Protein AF-A0A920VM73-F1 (afdb_monomer_lite)

Foldseek 3Di:
DDDPPDDPVNVVVCVVVVVVVVVVVVVVVVPPVVVLLVVLLVLQVVLVVLCVVVVVLQLVLCVVVVWGQAPPVASCVSSVHDHQCVSDDPFWRGWGFANHRQRKIKTATPDGPQHRWIKIWTWDDDDSDIDTQIEICDDPSRHDPRYHHDDDPDRFHQDDVPLDFWAFDPVVCVVPVNRGIGDADWFAPDVVLRVVRSVVSHVSDRPDPVCVVVVCPPRNVGGHHD

pLDDT: mean 77.08, std 17.17, range [29.25, 95.0]

Sequence (226 aa):
MEHKDFTLKELVIMVAIIPILAVIGLLAWNGISLYQNYLARLQAEEGLNLASGVKTSLADFHLINGQFPRDTNDAHAAIGIAAAENITGKYVTSVEVSDDGEGTITVKFGPGNHADKFLQLKPTAAGETISFACTSDLKEPFRPNGCEEGTLTAAKRPWAPGAGNACWDQAFAAENEGRGWVVGPIVANNELAVAVANRNAAEGHRPAVSLGELAWRIGLSRVRCQ

Radius of gyration: 27.46 Å; chains: 1; bounding box: 60×38×96 Å

Structure (mmCIF, N/CA/C/O backbone):
data_AF-A0A920VM73-F1
#
_entry.id   AF-A0A920VM73-F1
#
loop_
_atom_site.group_PDB
_atom_site.id
_atom_site.type_symbol
_atom_site.label_atom_id
_atom_site.label_alt_id
_atom_site.label_comp_id
_atom_site.label_asym_id
_atom_site.label_entity_id
_atom_site.label_seq_id
_atom_site.pdbx_PDB_ins_code
_atom_site.Cartn_x
_atom_site.Cartn_y
_atom_site.Cartn_z
_atom_site.occupancy
_atom_site.B_iso_or_equiv
_atom_site.auth_seq_id
_atom_site.auth_comp_id
_atom_site.auth_asym_id
_atom_site.auth_atom_id
_atom_site.pdbx_PDB_model_num
ATOM 1 N N . MET A 1 1 ? -40.182 -16.296 58.476 1.00 44.91 1 MET A N 1
ATOM 2 C CA . MET A 1 1 ? -39.563 -15.631 57.314 1.00 44.91 1 MET A CA 1
ATOM 3 C C . MET A 1 1 ? -39.683 -14.149 57.591 1.00 44.91 1 MET A C 1
ATOM 5 O O . MET A 1 1 ? -40.789 -13.631 57.588 1.00 44.91 1 MET A O 1
ATOM 9 N N . GLU A 1 2 ? -38.591 -13.534 58.027 1.00 50.59 2 GLU A N 1
ATOM 10 C CA . GLU A 1 2 ? -38.562 -12.124 58.413 1.00 50.59 2 GLU A CA 1
ATOM 11 C C . GLU A 1 2 ? -38.527 -11.294 57.127 1.00 50.59 2 GLU A C 1
ATOM 13 O O . GLU A 1 2 ? -37.528 -11.293 56.406 1.00 50.59 2 GLU A O 1
ATOM 18 N N . HIS A 1 3 ? -39.656 -10.681 56.770 1.00 56.88 3 HIS A N 1
ATOM 19 C CA . HIS A 1 3 ? -39.701 -9.737 55.663 1.00 56.88 3 HIS A CA 1
ATOM 20 C C . HIS A 1 3 ? -39.068 -8.434 56.142 1.00 56.88 3 HIS A C 1
ATOM 22 O O . HIS A 1 3 ? -39.560 -7.783 57.057 1.00 56.88 3 HIS A O 1
ATOM 28 N N . LYS A 1 4 ? -37.922 -8.093 55.551 1.00 62.75 4 LYS A N 1
ATOM 29 C CA . LYS A 1 4 ? -37.248 -6.817 55.770 1.00 62.75 4 LYS A CA 1
ATOM 30 C C . LYS A 1 4 ? -38.117 -5.732 55.131 1.00 62.75 4 LYS A C 1
ATOM 32 O O . LYS A 1 4 ? -38.091 -5.563 53.913 1.00 62.75 4 LYS A O 1
ATOM 37 N N . ASP A 1 5 ? -38.920 -5.052 55.940 1.00 61.19 5 ASP A N 1
ATOM 38 C CA . ASP A 1 5 ? -39.768 -3.959 55.476 1.00 61.19 5 ASP A CA 1
ATOM 39 C C . ASP A 1 5 ? -38.883 -2.782 55.049 1.00 61.19 5 ASP A C 1
ATOM 41 O O . ASP A 1 5 ? -38.266 -2.094 55.865 1.00 61.19 5 ASP A O 1
ATOM 45 N N . PHE A 1 6 ? -38.770 -2.593 53.734 1.00 70.00 6 PHE A N 1
ATOM 46 C CA . PHE A 1 6 ? -38.011 -1.504 53.129 1.00 70.00 6 PHE A CA 1
ATOM 47 C C . PHE A 1 6 ? -38.679 -0.179 53.505 1.00 70.00 6 PHE A C 1
ATOM 49 O O . PHE A 1 6 ? -39.859 0.038 53.216 1.00 70.00 6 PHE A O 1
ATOM 56 N N . THR A 1 7 ? -37.955 0.716 54.176 1.00 82.06 7 THR A N 1
ATOM 57 C CA . THR A 1 7 ? -38.561 1.970 54.631 1.00 82.06 7 THR A CA 1
ATOM 58 C C . THR A 1 7 ? -38.797 2.903 53.442 1.00 82.06 7 THR A C 1
ATOM 60 O O . THR A 1 7 ? -37.941 3.043 52.569 1.00 82.06 7 THR A O 1
ATOM 63 N N . LEU A 1 8 ? -39.949 3.588 53.401 1.00 81.81 8 LEU A N 1
ATOM 64 C CA . LEU A 1 8 ? -40.316 4.496 52.298 1.00 81.81 8 LEU A CA 1
ATOM 65 C C . LEU A 1 8 ? -39.214 5.535 52.005 1.00 81.81 8 LEU A C 1
ATOM 67 O O . LEU A 1 8 ? -38.983 5.897 50.854 1.00 81.81 8 LEU A O 1
ATOM 71 N N . LYS A 1 9 ? -38.482 5.965 53.041 1.00 84.00 9 LYS A N 1
ATOM 72 C CA . LYS A 1 9 ? -37.348 6.892 52.915 1.00 84.00 9 LYS A CA 1
ATOM 73 C C . LYS A 1 9 ? -36.162 6.305 52.138 1.00 84.00 9 LYS A C 1
ATOM 75 O O . LYS A 1 9 ? -35.530 7.035 51.383 1.00 84.00 9 LYS A O 1
ATOM 80 N N . GLU A 1 10 ? -35.869 5.012 52.283 1.00 83.81 10 GLU A N 1
ATOM 81 C CA . GLU A 1 10 ? -34.789 4.357 51.532 1.00 83.81 10 GLU A CA 1
ATOM 82 C C . GLU A 1 10 ? -35.157 4.230 50.054 1.00 83.81 10 GLU A C 1
ATOM 84 O O . GLU A 1 10 ? -34.320 4.465 49.185 1.00 83.81 10 GLU A O 1
ATOM 89 N N . LEU A 1 11 ? -36.430 3.958 49.757 1.00 82.69 11 LEU A N 1
ATOM 90 C CA . LEU A 1 11 ? -36.909 3.863 48.380 1.00 82.69 11 LEU A CA 1
ATOM 91 C C . LEU A 1 11 ? -36.864 5.217 47.651 1.00 82.69 11 LEU A C 1
ATOM 93 O O . LEU A 1 11 ? -36.434 5.273 46.500 1.00 82.69 11 LEU A O 1
ATOM 97 N N . VAL A 1 12 ? -37.249 6.314 48.314 1.00 89.56 12 VAL A N 1
ATOM 98 C CA . VAL A 1 12 ? -37.217 7.664 47.712 1.00 89.56 12 VAL A CA 1
ATOM 99 C C . VAL A 1 12 ? -35.787 8.089 47.369 1.00 89.56 12 VAL A C 1
ATOM 101 O O . VAL A 1 12 ? -35.555 8.662 46.305 1.00 89.56 12 VAL A O 1
ATOM 104 N N . ILE A 1 13 ? -34.816 7.763 48.226 1.00 88.19 13 ILE A N 1
ATOM 105 C CA . ILE A 1 13 ? -33.404 8.076 47.968 1.00 88.19 13 ILE A CA 1
ATOM 106 C C . ILE A 1 13 ? -32.871 7.240 46.798 1.00 88.19 13 ILE A C 1
ATOM 108 O O . ILE A 1 13 ? -32.209 7.786 45.914 1.00 88.19 13 ILE A O 1
ATOM 112 N N . MET A 1 14 ? -33.202 5.946 46.736 1.00 89.06 14 MET A N 1
ATOM 113 C CA . MET A 1 14 ? -32.820 5.096 45.602 1.00 89.06 14 MET A CA 1
ATOM 114 C C . MET A 1 14 ? -33.357 5.652 44.279 1.00 89.06 14 MET A C 1
ATOM 116 O O . MET A 1 14 ? -32.601 5.805 43.320 1.00 89.06 14 MET A O 1
ATOM 120 N N . VAL A 1 15 ? -34.645 6.002 44.237 1.00 88.50 15 VAL A N 1
ATOM 121 C CA . VAL A 1 15 ? -35.296 6.542 43.032 1.00 88.50 15 VAL A CA 1
ATOM 122 C C . VAL A 1 15 ? -34.699 7.890 42.615 1.00 88.50 15 VAL A C 1
ATOM 124 O O . VAL A 1 15 ? -34.664 8.185 41.425 1.00 88.50 15 VAL A O 1
ATOM 127 N N . ALA A 1 16 ? -34.179 8.683 43.555 1.00 89.38 16 ALA A N 1
ATOM 128 C CA . ALA A 1 16 ? -33.504 9.942 43.245 1.00 89.38 16 ALA A CA 1
ATOM 129 C C . ALA A 1 16 ? -32.082 9.746 42.682 1.00 89.38 16 ALA A C 1
ATOM 131 O O . ALA A 1 16 ? -31.667 10.479 41.786 1.00 89.38 16 ALA A O 1
ATOM 132 N N . ILE A 1 17 ? -31.330 8.759 43.180 1.00 92.31 17 ILE A N 1
ATOM 133 C CA . ILE A 1 17 ? -29.917 8.561 42.811 1.00 92.31 17 ILE A CA 1
ATOM 134 C C . ILE A 1 17 ? -29.763 7.720 41.535 1.00 92.31 17 ILE A C 1
ATOM 136 O O . ILE A 1 17 ? -28.905 8.024 40.704 1.00 92.31 17 ILE A O 1
ATOM 140 N N . ILE A 1 18 ? -30.592 6.687 41.342 1.00 91.31 18 ILE A N 1
ATOM 141 C CA . ILE A 1 18 ? -30.519 5.777 40.184 1.00 91.31 18 ILE A CA 1
ATOM 142 C C . ILE A 1 18 ? -30.523 6.509 38.828 1.00 91.31 18 ILE A C 1
ATOM 144 O O . ILE A 1 18 ? -29.650 6.203 38.018 1.00 91.31 18 ILE A O 1
ATOM 148 N N . PRO A 1 19 ? -31.418 7.476 38.541 1.00 91.06 19 PRO A N 1
ATOM 149 C CA . PRO A 1 19 ? -31.410 8.160 37.249 1.00 91.06 19 PRO A CA 1
ATOM 150 C C . PRO A 1 19 ? -30.153 9.016 37.050 1.00 91.06 19 PRO A C 1
ATOM 152 O O . PRO A 1 19 ? -29.630 9.070 35.941 1.00 91.06 19 PRO A O 1
ATOM 155 N N . ILE A 1 20 ? -29.610 9.619 38.112 1.00 89.81 20 ILE A N 1
ATOM 156 C CA . ILE A 1 20 ? -28.358 10.390 38.046 1.00 89.81 20 ILE A CA 1
ATOM 157 C C . ILE A 1 20 ? -27.184 9.460 37.714 1.00 89.81 20 ILE A C 1
ATOM 159 O O . ILE A 1 20 ? -26.407 9.743 36.801 1.00 89.81 20 ILE A O 1
ATOM 163 N N . LEU A 1 21 ? -27.079 8.319 38.403 1.00 87.56 21 LEU A N 1
ATOM 164 C CA . LEU A 1 21 ? -26.046 7.317 38.125 1.00 87.56 21 LEU A CA 1
ATOM 165 C C . LEU A 1 21 ? -26.202 6.696 36.733 1.00 87.56 21 LEU A C 1
ATOM 167 O O . LEU A 1 21 ? -25.200 6.465 36.061 1.00 87.56 21 LEU A O 1
ATOM 171 N N . ALA A 1 22 ? -27.434 6.469 36.275 1.00 87.31 22 ALA A N 1
ATOM 172 C CA . ALA A 1 22 ? -27.709 5.951 34.940 1.00 87.31 22 ALA A CA 1
ATOM 173 C C . ALA A 1 22 ? -27.268 6.936 33.850 1.00 87.31 22 ALA A C 1
ATOM 175 O O . ALA A 1 22 ? -26.638 6.520 32.881 1.00 87.31 22 ALA A O 1
ATOM 176 N N . VAL A 1 23 ? -27.534 8.235 34.023 1.00 86.50 23 VAL A N 1
ATOM 177 C CA . VAL A 1 23 ? -27.081 9.279 33.091 1.00 86.50 23 VAL A CA 1
ATOM 178 C C . VAL A 1 23 ? -25.555 9.368 33.076 1.00 86.50 23 VAL A C 1
ATOM 180 O O . VAL A 1 23 ? -24.967 9.366 32.000 1.00 86.50 23 VAL A O 1
ATOM 183 N N . ILE A 1 24 ? -24.892 9.373 34.237 1.00 84.38 24 ILE A N 1
ATOM 184 C CA . ILE A 1 24 ? -23.420 9.389 34.305 1.00 84.38 24 ILE A CA 1
ATOM 185 C C . ILE A 1 24 ? -22.826 8.123 33.666 1.00 84.38 24 ILE A C 1
ATOM 187 O O . ILE A 1 24 ? -21.862 8.220 32.911 1.00 84.38 24 ILE A O 1
ATOM 191 N N . GLY A 1 25 ? -23.419 6.950 33.905 1.00 80.00 25 GLY A N 1
ATOM 192 C CA . GLY A 1 25 ? -23.006 5.690 33.284 1.00 80.00 25 GLY A CA 1
ATOM 193 C C . GLY A 1 25 ? -23.176 5.691 31.762 1.00 80.00 25 GLY A C 1
ATOM 194 O O . GLY A 1 25 ? -22.265 5.283 31.043 1.00 80.00 25 GLY A O 1
ATOM 195 N N . LEU A 1 26 ? -24.295 6.223 31.260 1.00 76.69 26 LEU A N 1
ATOM 196 C CA . LEU A 1 26 ? -24.542 6.418 29.827 1.00 76.69 26 LEU A CA 1
ATOM 197 C C . LEU A 1 26 ? -23.549 7.404 29.202 1.00 76.69 26 LEU A C 1
ATOM 199 O O . LEU A 1 26 ? -23.037 7.155 28.112 1.00 76.69 26 LEU A O 1
ATOM 203 N N . LEU A 1 27 ? -23.242 8.511 29.878 1.00 70.12 27 LEU A N 1
ATOM 204 C CA . LEU A 1 27 ? -22.272 9.497 29.396 1.00 70.12 27 LEU A CA 1
ATOM 205 C C . LEU A 1 27 ? -20.844 8.928 29.380 1.00 70.12 27 LEU A C 1
ATOM 207 O O . LEU A 1 27 ? -20.131 9.112 28.395 1.00 70.12 27 LEU A O 1
ATOM 211 N N . ALA A 1 28 ? -20.445 8.183 30.415 1.00 69.69 28 ALA A N 1
ATOM 212 C CA . ALA A 1 28 ? -19.134 7.538 30.489 1.00 69.69 28 ALA A CA 1
ATOM 213 C C . ALA A 1 28 ? -18.962 6.420 29.442 1.00 69.69 28 ALA A C 1
ATOM 215 O O . ALA A 1 28 ? -17.881 6.277 28.872 1.00 69.69 28 ALA A O 1
ATOM 216 N N . TRP A 1 29 ? -20.026 5.673 29.128 1.00 62.44 29 TRP A N 1
ATOM 217 C CA . TRP A 1 29 ? -20.007 4.627 28.098 1.00 62.44 29 TRP A CA 1
ATOM 218 C C . TRP A 1 29 ? -19.694 5.174 26.693 1.00 62.44 29 TRP A C 1
ATOM 220 O O . TRP A 1 29 ? -18.935 4.567 25.939 1.00 62.44 29 TRP A O 1
ATOM 230 N N . ASN A 1 30 ? -20.197 6.365 26.353 1.00 61.06 30 ASN A N 1
ATOM 231 C CA . ASN A 1 30 ? -19.958 6.992 25.045 1.00 61.06 30 ASN A CA 1
ATOM 232 C C . ASN A 1 30 ? -18.526 7.560 24.873 1.00 61.06 30 ASN A C 1
ATOM 234 O O . ASN A 1 30 ? -18.107 7.870 23.753 1.00 61.06 30 ASN A O 1
ATOM 238 N N . GLY A 1 31 ? -17.753 7.673 25.961 1.00 54.06 31 GLY A N 1
ATOM 239 C CA . GLY A 1 31 ? -16.423 8.298 25.983 1.00 54.06 31 GLY A CA 1
ATOM 240 C C . GLY A 1 31 ? -15.268 7.440 25.449 1.00 54.06 31 GLY A C 1
ATOM 241 O O . GLY A 1 31 ? -14.191 7.968 25.182 1.00 54.06 31 GLY A O 1
ATOM 242 N N . ILE A 1 32 ? -15.471 6.135 25.237 1.00 60.44 32 ILE A N 1
ATOM 243 C CA . ILE A 1 32 ? -14.418 5.209 24.764 1.00 60.44 32 ILE A CA 1
ATOM 244 C C . ILE A 1 32 ? -13.983 5.519 23.321 1.00 60.44 32 ILE A C 1
ATOM 246 O O . ILE A 1 32 ? -12.862 5.208 22.911 1.00 60.44 32 ILE A O 1
ATOM 250 N N . SER A 1 33 ? -14.852 6.171 22.548 1.00 67.06 33 SER A N 1
ATOM 251 C CA . SER A 1 33 ? -14.651 6.369 21.112 1.00 67.06 33 SER A CA 1
ATOM 252 C C . SER A 1 33 ? -13.437 7.244 20.768 1.00 67.06 33 SER A C 1
ATOM 254 O O . SER A 1 33 ? -12.806 7.019 19.737 1.00 67.06 33 SER A O 1
ATOM 256 N N . LEU A 1 34 ? -13.024 8.181 21.632 1.00 74.00 34 LEU A N 1
ATOM 257 C CA . LEU A 1 34 ? -11.913 9.090 21.318 1.00 74.00 34 LEU A CA 1
ATOM 258 C C . LEU A 1 34 ? -10.550 8.379 21.265 1.00 74.00 34 LEU A C 1
ATOM 260 O O . LEU A 1 34 ? -9.755 8.631 20.361 1.00 74.00 34 LEU A O 1
ATOM 264 N N . TYR A 1 35 ? -10.283 7.476 22.210 1.00 81.88 35 TYR A N 1
ATOM 265 C CA . TYR A 1 35 ? -9.003 6.765 22.261 1.00 81.88 35 TYR A CA 1
ATOM 266 C C . TYR A 1 35 ? -8.858 5.777 21.098 1.00 81.88 35 TYR A C 1
ATOM 268 O O . TYR A 1 35 ? -7.800 5.698 20.477 1.00 81.88 35 TYR A O 1
ATOM 276 N N . GLN A 1 36 ? -9.942 5.084 20.739 1.00 83.75 36 GLN A N 1
ATOM 277 C CA . GLN A 1 36 ? -9.952 4.178 19.586 1.00 83.75 36 GLN A CA 1
ATOM 278 C C . GLN A 1 36 ? -9.713 4.928 18.269 1.00 83.75 36 GLN A C 1
ATOM 280 O O . GLN A 1 36 ? -8.956 4.456 17.426 1.00 83.75 36 GLN A O 1
ATOM 285 N N . ASN A 1 37 ? -10.257 6.142 18.128 1.00 86.06 37 ASN A N 1
ATOM 286 C CA . ASN A 1 37 ? -10.003 6.996 16.965 1.00 86.06 37 ASN A CA 1
ATOM 287 C C . ASN A 1 37 ? -8.526 7.412 16.849 1.00 86.06 37 ASN A C 1
ATOM 289 O O . ASN A 1 37 ? -7.986 7.474 15.744 1.00 86.06 37 ASN A O 1
ATOM 293 N N . TYR A 1 38 ? -7.862 7.682 17.977 1.00 87.62 38 TYR A N 1
ATOM 294 C CA . TYR A 1 38 ? -6.426 7.967 17.998 1.00 87.62 38 TYR A CA 1
ATOM 295 C C . TYR A 1 38 ? -5.602 6.733 17.611 1.00 87.62 38 TYR A C 1
ATOM 297 O O . TYR A 1 38 ? -4.731 6.825 16.747 1.00 87.62 38 TYR A O 1
ATOM 305 N N . LEU A 1 39 ? -5.929 5.564 18.174 1.00 90.56 39 LEU A N 1
ATOM 306 C CA . LEU A 1 39 ? -5.274 4.309 17.804 1.00 90.56 39 LEU A CA 1
ATOM 307 C C . LEU A 1 39 ? -5.458 3.971 16.323 1.00 90.56 39 LEU A C 1
ATOM 309 O O . LEU A 1 39 ? -4.505 3.534 15.690 1.00 90.56 39 LEU A O 1
ATOM 313 N N . ALA A 1 40 ? -6.640 4.204 15.753 1.00 91.62 40 ALA A N 1
ATOM 314 C CA . ALA A 1 40 ? -6.886 3.996 14.329 1.00 91.62 40 ALA A CA 1
ATOM 315 C C . ALA A 1 40 ? -5.988 4.890 13.451 1.00 91.62 40 ALA A C 1
ATOM 317 O O . ALA A 1 40 ? -5.448 4.429 12.450 1.00 91.62 40 ALA A O 1
ATOM 318 N N . ARG A 1 41 ? -5.756 6.155 13.822 1.00 91.56 41 ARG A N 1
ATOM 319 C CA . ARG A 1 41 ? -4.824 7.027 13.079 1.00 91.56 41 ARG A CA 1
ATOM 320 C C . ARG A 1 41 ? -3.380 6.549 13.188 1.00 91.56 41 ARG A C 1
ATOM 322 O O . ARG A 1 41 ? -2.701 6.448 12.173 1.00 91.56 41 ARG A O 1
ATOM 329 N N . LEU A 1 42 ? -2.949 6.173 14.392 1.00 92.56 42 LEU A N 1
ATOM 330 C CA . LEU A 1 42 ? -1.612 5.616 14.607 1.00 92.56 42 LEU A CA 1
ATOM 331 C C . LEU A 1 42 ? -1.383 4.325 13.813 1.00 92.56 42 LEU A C 1
ATOM 333 O O . LEU A 1 42 ? -0.307 4.125 13.260 1.00 92.56 42 LEU A O 1
ATOM 337 N N . GLN A 1 43 ? -2.400 3.463 13.732 1.00 93.50 43 GLN A N 1
ATOM 338 C CA . GLN A 1 43 ? -2.360 2.245 12.921 1.00 93.50 43 GLN A CA 1
ATOM 339 C C . GLN A 1 43 ? -2.106 2.567 11.446 1.00 93.50 43 GLN A C 1
ATOM 341 O O . GLN A 1 43 ? -1.267 1.927 10.820 1.00 93.50 43 GLN A O 1
ATOM 346 N N . ALA A 1 44 ? -2.784 3.582 10.905 1.00 93.88 44 ALA A N 1
ATOM 347 C CA . ALA A 1 44 ? -2.586 4.012 9.524 1.00 93.88 44 ALA A CA 1
ATOM 348 C C . ALA A 1 44 ? -1.184 4.612 9.287 1.00 93.88 44 ALA A C 1
ATOM 350 O O . ALA A 1 44 ? -0.556 4.332 8.263 1.00 93.88 44 ALA A O 1
ATOM 351 N N . GLU A 1 45 ? -0.668 5.393 10.241 1.00 93.19 45 GLU A N 1
ATOM 352 C CA . GLU A 1 45 ? 0.685 5.968 10.185 1.00 93.19 45 GLU A CA 1
ATOM 353 C C . GLU A 1 45 ? 1.787 4.901 10.251 1.00 93.19 45 GLU A C 1
ATOM 355 O O . GLU A 1 45 ? 2.802 5.027 9.568 1.00 93.19 45 GLU A O 1
ATOM 360 N N . GLU A 1 46 ? 1.588 3.819 11.010 1.00 93.94 46 GLU A N 1
ATOM 361 C CA . GLU A 1 46 ? 2.522 2.687 11.042 1.00 93.94 46 GLU A CA 1
ATOM 362 C C . GLU A 1 46 ? 2.689 2.053 9.655 1.00 93.94 46 GLU A C 1
ATOM 364 O O . GLU A 1 46 ? 3.817 1.830 9.208 1.00 93.94 46 GLU A O 1
ATOM 369 N N . GLY A 1 47 ? 1.580 1.835 8.941 1.00 93.06 47 GLY A N 1
ATOM 370 C CA . GLY A 1 47 ? 1.607 1.336 7.564 1.00 93.06 47 GLY A CA 1
ATOM 371 C C . GLY A 1 47 ? 2.379 2.246 6.617 1.00 93.06 47 GLY A C 1
ATOM 372 O O . GLY A 1 47 ? 3.206 1.776 5.834 1.00 93.06 47 GLY A O 1
ATOM 373 N N . LEU A 1 48 ? 2.170 3.558 6.730 1.00 93.25 48 LEU A N 1
ATOM 374 C CA . LEU A 1 48 ? 2.872 4.536 5.902 1.00 93.25 48 LEU A CA 1
ATOM 375 C C . LEU A 1 48 ? 4.377 4.591 6.217 1.00 93.25 48 LEU A C 1
ATOM 377 O O . LEU A 1 48 ? 5.191 4.711 5.299 1.00 93.25 48 LEU A O 1
ATOM 381 N N . ASN A 1 49 ? 4.749 4.452 7.492 1.00 93.75 49 ASN A N 1
ATOM 382 C CA . ASN A 1 49 ? 6.145 4.416 7.929 1.00 93.75 49 ASN A CA 1
ATOM 383 C C . ASN A 1 49 ? 6.877 3.173 7.411 1.00 93.75 49 ASN A C 1
ATOM 385 O O . ASN A 1 49 ? 7.989 3.300 6.897 1.00 93.75 49 ASN A O 1
ATOM 389 N N . LEU A 1 50 ? 6.252 1.992 7.475 1.00 93.38 50 LEU A N 1
ATOM 390 C CA . LEU A 1 50 ? 6.828 0.771 6.897 1.00 93.38 50 LEU A CA 1
ATOM 391 C C . LEU A 1 50 ? 7.001 0.896 5.379 1.00 93.38 50 LEU A C 1
ATOM 393 O O . LEU A 1 50 ? 8.054 0.552 4.841 1.00 93.38 50 LEU A O 1
ATOM 397 N N . ALA A 1 51 ? 6.009 1.462 4.690 1.00 94.12 51 ALA A N 1
ATOM 398 C CA . ALA A 1 51 ? 6.102 1.694 3.254 1.00 94.12 51 ALA A CA 1
ATOM 399 C C . ALA A 1 51 ? 7.172 2.731 2.877 1.00 94.12 51 ALA A C 1
ATOM 401 O O . ALA A 1 51 ? 7.694 2.686 1.765 1.00 94.12 51 ALA A O 1
ATOM 402 N N . SER A 1 52 ? 7.536 3.654 3.773 1.00 92.50 52 SER A N 1
ATOM 403 C CA . SER A 1 52 ? 8.551 4.674 3.486 1.00 92.50 52 SER A CA 1
ATOM 404 C C . SER A 1 52 ? 9.927 4.078 3.189 1.00 92.50 52 SER A C 1
ATOM 406 O O . SER A 1 52 ? 10.628 4.615 2.337 1.00 92.50 52 SER A O 1
ATOM 408 N N . GLY A 1 53 ? 10.313 2.979 3.848 1.00 90.56 53 GLY A N 1
ATOM 409 C CA . GLY A 1 53 ? 11.566 2.285 3.529 1.00 90.56 53 GLY A CA 1
ATOM 410 C C . GLY A 1 53 ? 11.543 1.697 2.116 1.00 90.56 53 GLY A C 1
ATOM 411 O O . GLY A 1 53 ? 12.497 1.843 1.358 1.00 90.56 53 GLY A O 1
ATOM 412 N N . VAL A 1 54 ? 10.402 1.118 1.736 1.00 94.69 54 VAL A N 1
ATOM 413 C CA . VAL A 1 54 ? 10.176 0.528 0.410 1.00 94.69 54 VAL A CA 1
ATOM 414 C C . VAL A 1 54 ? 10.171 1.590 -0.695 1.00 94.69 54 VAL A C 1
ATOM 416 O O . VAL A 1 54 ? 10.737 1.354 -1.760 1.00 94.69 54 VAL A O 1
ATOM 419 N N . LYS A 1 55 ? 9.597 2.778 -0.446 1.00 94.06 55 LYS A N 1
ATOM 420 C CA . LYS A 1 55 ? 9.611 3.907 -1.399 1.00 94.06 55 LYS A CA 1
ATOM 421 C C . LYS A 1 55 ? 11.026 4.274 -1.833 1.00 94.06 55 LYS A C 1
ATOM 423 O O . LYS A 1 55 ? 11.247 4.497 -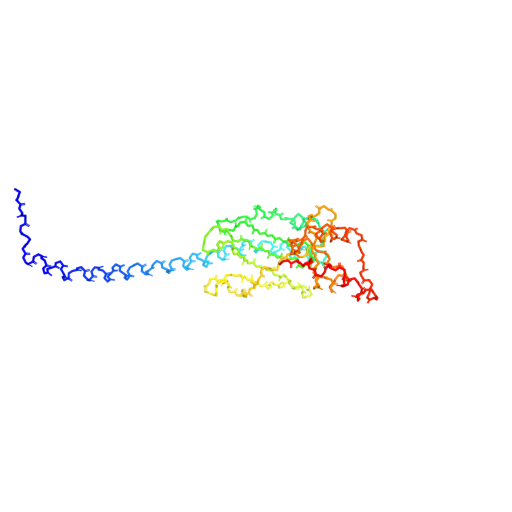3.019 1.00 94.06 55 LYS A O 1
ATOM 428 N N . THR A 1 56 ? 11.960 4.336 -0.885 1.00 93.62 56 THR A N 1
ATOM 429 C CA . THR A 1 56 ? 13.357 4.682 -1.169 1.00 93.62 56 THR A CA 1
ATOM 430 C C . THR A 1 56 ? 14.012 3.622 -2.047 1.00 93.62 56 THR A C 1
ATOM 432 O O . THR A 1 56 ? 14.520 3.956 -3.110 1.00 93.62 56 THR A O 1
ATOM 435 N N . SER A 1 57 ? 13.914 2.340 -1.678 1.00 94.12 57 SER A N 1
ATOM 436 C CA . SER A 1 57 ? 14.486 1.246 -2.478 1.00 94.12 57 SER A CA 1
ATOM 437 C C . SER A 1 57 ? 13.891 1.168 -3.886 1.00 94.12 57 SER A C 1
ATOM 439 O O . SER A 1 57 ? 14.607 0.931 -4.858 1.00 94.12 57 SER A O 1
ATOM 441 N N . LEU A 1 58 ? 12.584 1.406 -4.019 1.00 94.50 58 LEU A N 1
ATOM 442 C CA . LEU A 1 58 ? 11.916 1.443 -5.316 1.00 94.50 58 LEU A CA 1
ATOM 443 C C . LEU A 1 58 ? 12.376 2.637 -6.168 1.00 94.50 58 LEU A C 1
ATOM 445 O O . LEU A 1 58 ? 12.567 2.496 -7.377 1.00 94.50 58 LEU A O 1
ATOM 449 N N . ALA A 1 59 ? 12.564 3.803 -5.546 1.00 93.31 59 ALA A N 1
ATOM 450 C CA . ALA A 1 59 ? 13.079 4.992 -6.214 1.00 93.31 59 ALA A CA 1
ATOM 451 C C . ALA A 1 59 ? 14.516 4.784 -6.712 1.00 93.31 59 ALA A C 1
ATOM 453 O O . ALA A 1 59 ? 14.804 5.088 -7.870 1.00 93.31 59 ALA A O 1
ATOM 454 N N . ASP A 1 60 ? 15.385 4.198 -5.886 1.00 92.50 60 ASP A N 1
ATOM 455 C CA . ASP A 1 60 ? 16.763 3.861 -6.257 1.00 92.50 60 ASP A CA 1
ATOM 456 C C . ASP A 1 60 ? 16.800 2.872 -7.429 1.00 92.50 60 ASP A C 1
ATOM 458 O O . ASP A 1 60 ? 17.551 3.060 -8.390 1.00 92.50 60 ASP A O 1
ATOM 462 N N . PHE A 1 61 ? 15.937 1.851 -7.405 1.00 92.94 61 PHE A N 1
ATOM 463 C CA . PHE A 1 61 ? 15.818 0.907 -8.514 1.00 92.94 61 PHE A CA 1
ATOM 464 C C . PHE A 1 61 ? 15.422 1.607 -9.819 1.00 92.94 61 PHE A C 1
ATOM 466 O O . PHE A 1 61 ? 16.029 1.343 -10.860 1.00 92.94 61 PHE A O 1
ATOM 473 N N . HIS A 1 62 ? 14.446 2.517 -9.773 1.00 92.75 62 HIS A N 1
ATOM 474 C CA . HIS A 1 62 ? 14.032 3.286 -10.946 1.00 92.75 62 HIS A CA 1
ATOM 475 C C . HIS A 1 62 ? 15.143 4.224 -11.441 1.00 92.75 62 HIS A C 1
ATOM 477 O O . HIS A 1 62 ? 15.339 4.354 -12.646 1.00 92.75 62 HIS A O 1
ATOM 483 N N . LEU A 1 63 ? 15.902 4.854 -10.540 1.00 91.06 63 LEU A N 1
ATOM 484 C CA . LEU A 1 63 ? 17.029 5.724 -10.899 1.00 91.06 63 LEU A CA 1
ATOM 485 C C . LEU A 1 63 ? 18.142 4.965 -11.637 1.00 91.06 63 LEU A C 1
ATOM 487 O O . LEU A 1 63 ? 18.747 5.511 -12.556 1.00 91.06 63 LEU A O 1
ATOM 491 N N . ILE A 1 64 ? 18.397 3.709 -11.261 1.00 91.00 64 ILE A N 1
ATOM 492 C CA . ILE A 1 64 ? 19.444 2.879 -11.875 1.00 91.00 64 ILE A CA 1
ATOM 493 C C . ILE A 1 64 ? 18.964 2.245 -13.187 1.00 91.00 64 ILE A C 1
ATOM 495 O O . ILE A 1 64 ? 19.706 2.223 -14.168 1.00 91.00 64 ILE A O 1
ATOM 499 N N . ASN A 1 65 ? 17.739 1.713 -13.211 1.00 90.19 65 ASN A N 1
ATOM 500 C CA . ASN A 1 65 ? 17.236 0.913 -14.333 1.00 90.19 65 ASN A CA 1
ATOM 501 C C . ASN A 1 65 ? 16.391 1.716 -15.332 1.00 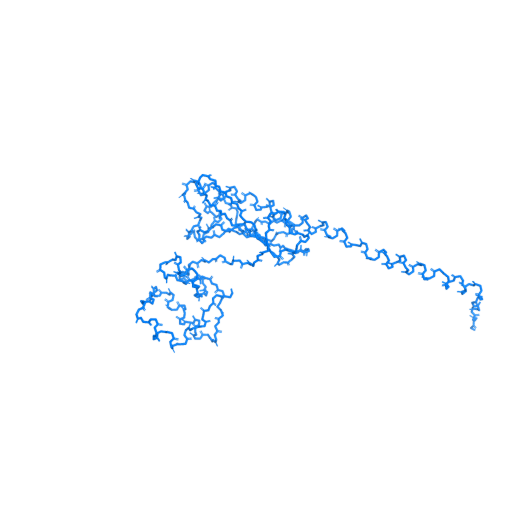90.19 65 ASN A C 1
ATOM 503 O O . ASN A 1 65 ? 16.113 1.227 -16.425 1.00 90.19 65 ASN A O 1
ATOM 507 N N . GLY A 1 66 ? 15.948 2.921 -14.966 1.00 88.62 66 GLY A N 1
ATOM 508 C CA . GLY A 1 66 ? 15.053 3.755 -15.773 1.00 88.62 66 GLY A CA 1
ATOM 509 C C . GLY A 1 66 ? 13.609 3.246 -15.862 1.00 88.62 66 GLY A C 1
ATOM 510 O O . GLY A 1 66 ? 12.829 3.779 -16.645 1.00 88.62 66 GLY A O 1
ATOM 511 N N . GLN A 1 67 ? 13.257 2.210 -15.097 1.00 88.94 67 GLN A N 1
ATOM 512 C CA . GLN A 1 67 ? 11.928 1.599 -15.067 1.00 88.94 67 GLN A CA 1
ATOM 513 C C . GLN A 1 67 ? 11.638 1.001 -13.686 1.00 88.94 67 GLN A C 1
ATOM 515 O O . GLN A 1 67 ? 12.561 0.647 -12.949 1.00 88.94 67 GLN A O 1
ATOM 520 N N . PHE A 1 68 ? 10.357 0.863 -13.338 1.00 90.69 68 PHE A N 1
ATOM 521 C CA . PHE A 1 68 ? 9.944 0.099 -12.158 1.00 90.69 68 PHE A CA 1
ATOM 522 C C . PHE A 1 68 ? 10.074 -1.414 -12.406 1.00 90.69 68 PHE A C 1
ATOM 524 O O . PHE A 1 68 ? 10.178 -1.832 -13.565 1.00 90.69 68 PHE A O 1
ATOM 531 N N . PRO A 1 69 ? 10.093 -2.247 -11.344 1.00 87.81 69 PRO A N 1
ATOM 532 C CA . PRO A 1 69 ? 10.155 -3.697 -11.485 1.00 87.81 69 PRO A CA 1
ATOM 533 C C . PRO A 1 69 ? 9.047 -4.200 -12.409 1.00 87.81 69 PRO A C 1
ATOM 535 O O . PRO A 1 69 ? 7.865 -3.968 -12.161 1.00 87.81 69 PRO A O 1
ATOM 538 N N . ARG A 1 70 ? 9.450 -4.870 -13.486 1.00 85.69 70 ARG A N 1
ATOM 539 C CA . ARG A 1 70 ? 8.561 -5.465 -14.476 1.00 85.69 70 ARG A CA 1
ATOM 540 C C . ARG A 1 70 ? 9.045 -6.868 -14.794 1.00 85.69 70 ARG A C 1
ATOM 542 O O . ARG A 1 70 ? 10.219 -7.035 -15.121 1.00 85.69 70 ARG A O 1
ATOM 549 N N . ASP A 1 71 ? 8.151 -7.850 -14.708 1.00 74.94 71 ASP A N 1
ATOM 550 C CA . ASP A 1 71 ? 8.428 -9.240 -15.095 1.00 74.94 71 ASP A CA 1
ATOM 551 C C . ASP A 1 71 ? 9.657 -9.846 -14.370 1.00 74.94 71 ASP A C 1
ATOM 553 O O . ASP A 1 71 ? 10.367 -10.696 -14.909 1.00 74.94 71 ASP A O 1
ATOM 557 N N . THR A 1 72 ? 9.936 -9.415 -13.130 1.00 74.50 72 THR A N 1
ATOM 558 C CA . THR A 1 72 ? 11.136 -9.832 -12.374 1.00 74.50 72 THR A CA 1
ATOM 559 C C . THR A 1 72 ? 10.957 -11.150 -11.614 1.00 74.50 72 THR A C 1
ATOM 561 O O . THR A 1 72 ? 11.892 -11.597 -10.950 1.00 74.50 72 THR A O 1
ATOM 564 N N . ASN A 1 73 ? 9.778 -11.781 -11.699 1.00 74.44 73 ASN A N 1
ATOM 565 C CA . ASN A 1 73 ? 9.282 -12.895 -10.868 1.00 74.44 73 ASN A CA 1
ATOM 566 C C . ASN A 1 73 ? 9.131 -12.560 -9.372 1.00 74.44 73 ASN A C 1
ATOM 568 O O . ASN A 1 73 ? 8.163 -13.001 -8.753 1.00 74.44 73 ASN A O 1
ATOM 572 N N . ASP A 1 74 ? 10.061 -11.778 -8.821 1.00 81.12 74 ASP A N 1
ATOM 573 C CA . ASP A 1 74 ? 10.071 -11.247 -7.462 1.00 81.12 74 ASP A CA 1
ATOM 574 C C . ASP A 1 74 ? 10.550 -9.780 -7.489 1.00 81.12 74 ASP A C 1
ATOM 576 O O . ASP A 1 74 ? 11.732 -9.490 -7.709 1.00 81.12 74 ASP A O 1
ATOM 580 N N . ALA A 1 75 ? 9.628 -8.830 -7.310 1.00 87.31 75 ALA A N 1
ATOM 581 C CA . ALA A 1 75 ? 9.964 -7.405 -7.239 1.00 87.31 75 ALA A CA 1
ATOM 582 C C . ALA A 1 75 ? 10.764 -7.056 -5.977 1.00 87.31 75 ALA A C 1
ATOM 584 O O . ALA A 1 75 ? 11.614 -6.170 -6.029 1.00 87.31 75 ALA A O 1
ATOM 585 N N . HIS A 1 76 ? 10.536 -7.759 -4.864 1.00 90.62 76 HIS A N 1
ATOM 586 C CA . HIS A 1 76 ? 11.204 -7.496 -3.590 1.00 90.62 76 HIS A CA 1
ATOM 587 C C . HIS A 1 76 ? 12.688 -7.838 -3.671 1.00 90.62 76 HIS A C 1
ATOM 589 O O . HIS A 1 76 ? 13.534 -7.017 -3.311 1.00 90.62 76 HIS A O 1
ATOM 595 N N . ALA A 1 77 ? 13.010 -9.013 -4.216 1.00 89.62 77 ALA A N 1
ATOM 596 C CA . ALA A 1 77 ? 14.393 -9.400 -4.466 1.00 89.62 77 ALA A CA 1
ATOM 597 C C . ALA A 1 77 ? 15.077 -8.454 -5.468 1.00 89.62 77 ALA A C 1
ATOM 599 O O . ALA A 1 77 ? 16.232 -8.082 -5.260 1.00 89.62 77 ALA A O 1
ATOM 600 N N . ALA A 1 78 ? 14.364 -8.022 -6.517 1.00 88.31 78 ALA A N 1
ATOM 601 C CA . ALA A 1 78 ? 14.901 -7.108 -7.528 1.00 88.31 78 ALA A CA 1
ATOM 602 C C . ALA A 1 78 ? 15.288 -5.734 -6.954 1.00 88.31 78 ALA A C 1
ATOM 604 O O . ALA A 1 78 ? 16.309 -5.175 -7.353 1.00 88.31 78 ALA A O 1
ATOM 605 N N . ILE A 1 79 ? 14.511 -5.210 -6.000 1.00 92.69 79 ILE A N 1
ATOM 606 C CA . ILE A 1 79 ? 14.803 -3.933 -5.322 1.00 92.69 79 ILE A CA 1
ATOM 607 C C . ILE A 1 79 ? 15.592 -4.103 -4.012 1.00 92.69 79 ILE A C 1
ATOM 609 O O . ILE A 1 79 ? 15.825 -3.126 -3.303 1.00 92.69 79 ILE A O 1
ATOM 613 N N . GLY A 1 80 ? 16.016 -5.327 -3.682 1.00 91.38 80 GLY A N 1
ATOM 614 C CA . GLY A 1 80 ? 16.882 -5.609 -2.535 1.00 91.38 80 GLY A CA 1
ATOM 615 C C . GLY A 1 80 ? 16.210 -5.479 -1.165 1.00 91.38 80 GLY A C 1
ATOM 616 O O . GLY A 1 80 ? 16.884 -5.139 -0.192 1.00 91.38 80 GLY A O 1
ATOM 617 N N . ILE A 1 81 ? 14.904 -5.744 -1.066 1.00 93.81 81 ILE A N 1
ATOM 618 C CA . ILE A 1 81 ? 14.159 -5.725 0.203 1.00 93.81 81 ILE A CA 1
ATOM 619 C C . ILE A 1 81 ? 13.703 -7.127 0.619 1.00 93.81 81 ILE A C 1
ATOM 621 O O . ILE A 1 81 ? 13.696 -8.070 -0.170 1.00 93.81 81 ILE A O 1
ATOM 625 N N . ALA A 1 82 ? 13.309 -7.270 1.886 1.00 92.69 82 ALA A N 1
ATOM 626 C CA . ALA A 1 82 ? 12.735 -8.514 2.391 1.00 92.69 82 ALA A CA 1
ATOM 627 C C . ALA A 1 82 ? 11.429 -8.863 1.656 1.00 92.69 82 ALA A C 1
ATOM 629 O O . ALA A 1 82 ? 10.708 -7.970 1.214 1.00 92.69 82 ALA A O 1
ATOM 630 N N . ALA A 1 83 ? 11.101 -10.156 1.569 1.00 89.12 83 ALA A N 1
ATOM 631 C CA . ALA A 1 83 ? 9.828 -10.622 1.014 1.00 89.12 83 ALA A CA 1
ATOM 632 C C . ALA A 1 83 ? 8.625 -9.956 1.708 1.00 89.12 83 ALA A C 1
ATOM 634 O O . ALA A 1 83 ? 8.698 -9.633 2.895 1.00 89.12 83 ALA A O 1
ATOM 635 N N . ALA A 1 84 ? 7.512 -9.789 0.988 1.00 89.88 84 ALA A N 1
ATOM 636 C CA . ALA A 1 84 ? 6.356 -9.018 1.452 1.00 89.88 84 ALA A CA 1
ATOM 637 C C . ALA A 1 84 ? 5.819 -9.443 2.832 1.00 89.88 84 ALA A C 1
ATOM 639 O O . ALA A 1 84 ? 5.478 -8.601 3.662 1.00 89.88 84 ALA A O 1
ATOM 640 N N . GLU A 1 85 ? 5.801 -10.751 3.091 1.00 88.81 85 GLU A N 1
ATOM 641 C CA . GLU A 1 85 ? 5.347 -11.372 4.345 1.00 88.81 85 GLU A CA 1
ATOM 642 C C . GLU A 1 85 ? 6.303 -11.151 5.526 1.00 88.81 85 GLU A C 1
ATOM 644 O O . GLU A 1 85 ? 5.922 -11.362 6.671 1.00 88.81 85 GLU A O 1
ATOM 649 N N . ASN A 1 86 ? 7.541 -10.728 5.261 1.00 90.00 86 ASN A N 1
ATOM 650 C CA . ASN A 1 86 ? 8.535 -10.411 6.286 1.00 90.00 86 ASN A CA 1
ATOM 651 C C . ASN A 1 86 ? 8.574 -8.910 6.612 1.00 90.00 86 ASN A C 1
ATOM 653 O O . ASN A 1 86 ? 9.225 -8.509 7.579 1.00 90.00 86 ASN A O 1
ATOM 657 N N . ILE A 1 87 ? 7.886 -8.070 5.831 1.00 92.19 87 ILE A N 1
ATOM 658 C CA . ILE A 1 87 ? 7.718 -6.643 6.120 1.00 92.19 87 ILE A CA 1
ATOM 659 C C . ILE A 1 87 ? 6.430 -6.473 6.931 1.00 92.19 87 ILE A C 1
ATOM 661 O O . ILE A 1 87 ? 5.383 -6.073 6.419 1.00 92.19 87 ILE A O 1
ATOM 665 N N . THR A 1 88 ? 6.516 -6.823 8.213 1.00 93.38 88 THR A N 1
ATOM 666 C CA . THR A 1 88 ? 5.378 -6.832 9.141 1.00 93.38 88 THR A CA 1
ATOM 667 C C . THR A 1 88 ? 5.522 -5.785 10.234 1.00 93.38 88 THR A C 1
ATOM 669 O O . THR A 1 88 ? 6.628 -5.505 10.699 1.00 93.38 88 THR A O 1
ATOM 672 N N . GLY A 1 89 ? 4.388 -5.275 10.701 1.00 91.31 89 GLY A N 1
ATOM 673 C CA . GLY A 1 89 ? 4.280 -4.419 11.877 1.00 91.31 89 GLY A CA 1
ATOM 674 C C . GLY A 1 89 ? 3.359 -5.023 12.931 1.00 91.31 89 GLY A C 1
ATOM 675 O O . GLY A 1 89 ? 2.834 -6.125 12.776 1.00 91.31 89 GLY A O 1
ATOM 676 N N . LYS A 1 90 ? 3.098 -4.269 13.997 1.00 92.88 90 LYS A N 1
ATOM 677 C CA . LYS A 1 90 ? 2.082 -4.632 14.990 1.00 92.88 90 LYS A CA 1
ATOM 678 C C . LYS A 1 90 ? 0.685 -4.669 14.367 1.00 92.88 90 LYS A C 1
ATOM 680 O O . LYS A 1 90 ? -0.127 -5.507 14.754 1.00 92.88 90 LYS A O 1
ATOM 685 N N . TYR A 1 91 ? 0.414 -3.760 13.432 1.00 93.56 91 TYR A N 1
ATOM 686 C CA . TYR A 1 91 ? -0.892 -3.630 12.775 1.00 93.56 91 TYR A CA 1
ATOM 687 C C . TYR A 1 91 ?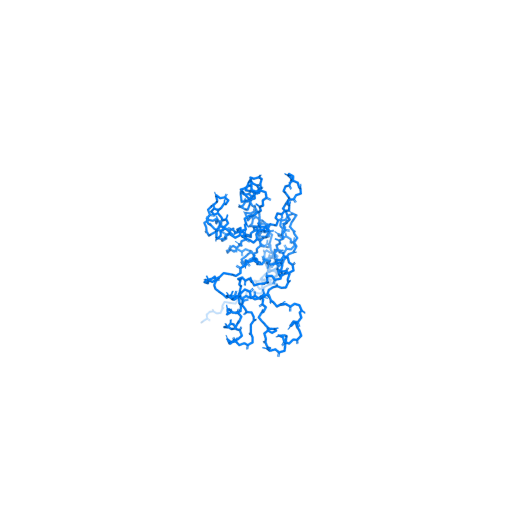 -0.823 -3.786 11.254 1.00 93.56 91 TYR A C 1
ATOM 689 O O . TYR A 1 91 ? -1.791 -3.487 10.561 1.00 93.56 91 TYR A O 1
ATOM 697 N N . VAL A 1 92 ? 0.307 -4.250 10.723 1.00 95.00 92 VAL A N 1
ATOM 698 C CA . VAL A 1 92 ? 0.543 -4.432 9.287 1.00 95.00 92 VAL A CA 1
ATOM 699 C C . VAL A 1 92 ? 0.946 -5.874 9.043 1.00 95.00 92 VAL A C 1
ATOM 701 O O . VAL A 1 92 ? 1.918 -6.351 9.626 1.00 95.00 92 VAL A O 1
ATOM 704 N N . THR A 1 93 ? 0.198 -6.559 8.185 1.00 93.12 93 THR A N 1
ATOM 705 C CA . THR A 1 93 ? 0.422 -7.973 7.868 1.00 93.12 93 THR A CA 1
ATOM 706 C C . THR A 1 93 ? 1.437 -8.151 6.752 1.00 93.12 93 THR A C 1
ATOM 708 O O . THR A 1 93 ? 2.198 -9.109 6.779 1.00 93.12 93 THR A O 1
ATOM 711 N N . SER A 1 94 ? 1.453 -7.253 5.770 1.00 92.31 94 SER A N 1
ATOM 712 C CA . SER A 1 94 ? 2.419 -7.314 4.676 1.00 92.31 94 SER A CA 1
ATOM 713 C C . SER A 1 94 ? 2.552 -5.968 3.983 1.00 92.31 94 SER A C 1
ATOM 715 O O . SER A 1 94 ? 1.584 -5.204 3.898 1.00 92.31 94 SER A O 1
ATOM 717 N N . VAL A 1 95 ? 3.717 -5.735 3.391 1.00 94.44 95 VAL A N 1
ATOM 718 C CA . VAL A 1 95 ? 3.938 -4.666 2.414 1.00 94.44 95 VAL A CA 1
ATOM 719 C C . VAL A 1 95 ? 4.428 -5.320 1.137 1.00 94.44 95 VAL A C 1
ATOM 721 O O . VAL A 1 95 ? 5.440 -6.000 1.169 1.00 94.44 95 VAL A O 1
ATOM 724 N N . GLU A 1 96 ? 3.709 -5.142 0.038 1.00 91.94 96 GLU A N 1
ATOM 725 C CA . GLU A 1 96 ? 3.951 -5.806 -1.243 1.00 91.94 96 GLU A CA 1
ATOM 726 C C . GLU A 1 96 ? 4.300 -4.769 -2.313 1.00 91.94 96 GLU A C 1
ATOM 728 O O . GLU A 1 96 ? 3.663 -3.720 -2.381 1.00 91.94 96 GLU A O 1
ATOM 733 N N . VAL A 1 97 ? 5.297 -5.049 -3.147 1.00 92.19 97 VAL A N 1
ATOM 734 C CA . VAL A 1 97 ? 5.655 -4.246 -4.320 1.00 92.19 97 VAL A CA 1
ATOM 735 C C . VAL A 1 97 ? 5.260 -5.007 -5.570 1.00 92.19 97 VAL A C 1
ATOM 737 O O . VAL A 1 97 ? 5.628 -6.168 -5.739 1.00 92.19 97 VAL A O 1
ATOM 740 N N . SER A 1 98 ? 4.522 -4.334 -6.443 1.00 87.06 98 SER A N 1
ATOM 741 C CA . SER A 1 98 ? 4.102 -4.891 -7.722 1.00 87.06 98 SER A CA 1
ATOM 742 C C . SER A 1 98 ? 5.269 -5.062 -8.703 1.00 87.06 98 SER A C 1
ATOM 744 O O . SER A 1 98 ? 6.171 -4.224 -8.758 1.00 87.06 98 SER A O 1
ATOM 746 N N . ASP A 1 99 ? 5.215 -6.127 -9.506 1.00 83.12 99 ASP A N 1
ATOM 747 C CA . ASP A 1 99 ? 6.114 -6.412 -10.634 1.00 83.12 99 ASP A CA 1
ATOM 748 C C . ASP A 1 99 ? 5.449 -6.159 -12.007 1.00 83.12 99 ASP A C 1
ATOM 750 O O . ASP A 1 99 ? 5.892 -6.691 -13.026 1.00 83.12 99 ASP A O 1
ATOM 754 N N . ASP A 1 100 ? 4.379 -5.359 -12.044 1.00 75.12 100 ASP A N 1
ATOM 755 C CA . ASP A 1 100 ? 3.622 -4.986 -13.253 1.00 75.12 100 ASP A CA 1
ATOM 756 C C . ASP A 1 100 ? 4.274 -3.867 -14.089 1.00 75.12 100 ASP A C 1
ATOM 758 O O . ASP A 1 100 ? 3.765 -3.497 -15.149 1.00 75.12 100 ASP A O 1
ATOM 762 N N . GLY A 1 101 ? 5.405 -3.323 -13.636 1.00 81.75 101 GLY A N 1
ATOM 763 C CA . GLY A 1 101 ? 6.052 -2.152 -14.229 1.00 81.75 101 GLY A CA 1
ATOM 764 C C . GLY A 1 101 ? 5.470 -0.809 -13.786 1.00 81.75 101 GLY A C 1
ATOM 765 O O . GLY A 1 101 ? 5.995 0.227 -14.193 1.00 81.75 101 GLY A O 1
ATOM 766 N N . GLU A 1 102 ? 4.445 -0.794 -12.931 1.00 84.06 102 GLU A N 1
ATOM 767 C CA . GLU A 1 102 ? 3.965 0.420 -12.265 1.00 84.06 102 GLU A CA 1
ATOM 768 C C . GLU A 1 102 ? 4.621 0.624 -10.894 1.00 84.06 102 GLU A C 1
ATOM 770 O O . GLU A 1 102 ? 4.643 1.744 -10.393 1.00 84.06 102 GLU A O 1
ATOM 775 N N . GLY A 1 103 ? 5.154 -0.435 -10.273 1.00 87.19 103 GLY A N 1
ATOM 776 C CA . GLY A 1 103 ? 5.846 -0.349 -8.980 1.00 87.19 103 GLY A CA 1
ATOM 777 C C . GLY A 1 103 ? 4.923 0.003 -7.808 1.00 87.19 103 GLY A C 1
ATOM 778 O O . GLY A 1 103 ? 5.370 0.558 -6.806 1.00 87.19 103 GLY A O 1
ATOM 779 N N . THR A 1 104 ? 3.624 -0.283 -7.918 1.00 91.50 104 THR A N 1
ATOM 780 C CA . THR A 1 104 ? 2.652 0.024 -6.860 1.00 91.50 104 THR A CA 1
ATOM 781 C C . THR A 1 104 ? 3.011 -0.704 -5.563 1.00 91.50 104 THR A C 1
ATOM 783 O O . THR A 1 104 ? 3.141 -1.928 -5.542 1.00 91.50 104 THR A O 1
ATOM 786 N N . ILE A 1 105 ? 3.140 0.047 -4.466 1.00 93.75 105 ILE A N 1
ATOM 787 C CA . ILE A 1 105 ? 3.381 -0.495 -3.125 1.00 93.75 105 ILE A CA 1
ATOM 788 C C . ILE A 1 105 ? 2.029 -0.648 -2.424 1.00 93.75 105 ILE A C 1
ATOM 790 O O . ILE A 1 105 ? 1.310 0.335 -2.265 1.00 93.75 105 ILE A O 1
ATOM 794 N N . THR A 1 106 ? 1.688 -1.852 -1.975 1.00 93.19 106 THR A N 1
ATOM 795 C CA . THR A 1 106 ? 0.443 -2.162 -1.260 1.00 93.19 106 THR A CA 1
ATOM 796 C C . THR A 1 106 ? 0.741 -2.586 0.171 1.00 93.19 106 THR A C 1
ATOM 798 O O . THR A 1 106 ? 1.375 -3.609 0.413 1.00 93.19 106 THR A O 1
ATOM 801 N N . VAL A 1 107 ? 0.235 -1.830 1.137 1.00 94.56 107 VAL A N 1
ATOM 802 C CA . VAL A 1 107 ? 0.245 -2.173 2.560 1.00 94.56 107 VAL A CA 1
ATOM 803 C C . VAL A 1 107 ? -1.081 -2.840 2.904 1.00 94.56 107 VAL A C 1
ATOM 805 O O . VAL A 1 107 ? -2.139 -2.261 2.652 1.00 94.56 107 VAL A O 1
ATOM 808 N N . LYS A 1 108 ? -1.032 -4.034 3.500 1.00 93.75 108 LYS A N 1
ATOM 809 C CA . LYS A 1 108 ? -2.207 -4.731 4.044 1.00 93.75 108 LYS A CA 1
ATOM 810 C C . LYS A 1 108 ? -2.199 -4.612 5.562 1.00 93.75 108 LYS A C 1
ATOM 812 O O . LYS A 1 108 ? -1.239 -5.025 6.221 1.00 93.75 108 LYS A O 1
ATOM 817 N N . PHE A 1 109 ? -3.259 -4.036 6.114 1.00 93.31 109 PHE A N 1
ATOM 818 C CA . PHE A 1 109 ? -3.413 -3.898 7.554 1.00 93.31 109 PHE A CA 1
ATOM 819 C C . PHE A 1 109 ? -3.871 -5.218 8.178 1.00 93.31 109 PHE A C 1
ATOM 821 O O . PHE A 1 109 ? -4.720 -5.932 7.647 1.00 93.31 109 PHE A O 1
ATOM 828 N N . GLY A 1 110 ? -3.266 -5.529 9.318 1.00 89.38 110 GLY A N 1
ATOM 829 C CA . GLY A 1 110 ? -3.567 -6.696 10.129 1.00 89.38 110 GLY A CA 1
ATOM 830 C C . GLY A 1 110 ? -4.637 -6.415 11.188 1.00 89.38 110 GLY A C 1
ATOM 831 O O . GLY A 1 110 ? -5.422 -5.476 11.055 1.00 89.38 110 GLY A O 1
ATOM 832 N N . PRO A 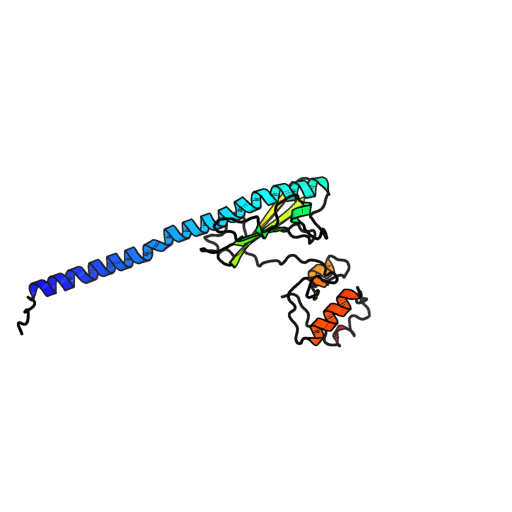1 111 ? -4.693 -7.213 12.268 1.00 84.38 111 PRO A N 1
ATOM 833 C CA . PRO A 1 111 ? -5.756 -7.104 13.262 1.00 84.38 111 PRO A CA 1
ATOM 834 C C . PRO A 1 111 ? -5.744 -5.733 13.951 1.00 84.38 111 PRO A C 1
ATOM 836 O O . PRO A 1 111 ? -4.704 -5.251 14.394 1.00 84.38 111 PRO A O 1
ATOM 839 N N . GLY A 1 112 ? -6.911 -5.102 14.083 1.00 86.25 112 GLY A N 1
ATOM 840 C CA . GLY A 1 112 ? -7.034 -3.762 14.657 1.00 86.25 112 GLY A CA 1
ATOM 841 C C . GLY A 1 112 ? -8.279 -3.033 14.161 1.00 86.25 112 GLY A C 1
ATOM 842 O O . GLY A 1 112 ? -9.248 -3.666 13.750 1.00 86.25 112 GLY A O 1
ATOM 843 N N . ASN A 1 113 ? -8.249 -1.697 14.181 1.00 87.31 113 ASN A N 1
ATOM 844 C CA . ASN A 1 113 ? -9.353 -0.876 13.669 1.00 87.31 113 ASN A CA 1
ATOM 845 C C . ASN A 1 113 ? -9.436 -0.901 12.134 1.00 87.31 113 ASN A C 1
ATOM 847 O O . ASN A 1 113 ? -10.487 -0.586 11.581 1.00 87.31 113 ASN A O 1
ATOM 851 N N . HIS A 1 114 ? -8.347 -1.300 11.469 1.00 90.06 114 HIS A N 1
ATOM 852 C CA . HIS A 1 114 ? -8.211 -1.361 10.012 1.00 90.06 114 HIS A CA 1
ATOM 853 C C . HIS A 1 114 ? -8.003 -2.791 9.504 1.00 90.06 114 HIS A C 1
ATOM 855 O O . HIS A 1 114 ? -7.338 -2.991 8.499 1.00 90.06 114 HIS A O 1
ATOM 861 N N . ALA A 1 115 ? -8.530 -3.800 10.199 1.00 87.88 115 ALA A N 1
ATOM 862 C CA . ALA A 1 115 ? -8.399 -5.185 9.750 1.00 87.88 115 ALA A CA 1
ATOM 863 C C . ALA A 1 115 ? -8.925 -5.369 8.317 1.00 87.88 115 ALA A C 1
ATOM 865 O O . ALA A 1 115 ? -9.995 -4.857 7.979 1.00 87.88 115 ALA A O 1
ATOM 866 N N . ASP A 1 116 ? -8.143 -6.071 7.492 1.00 83.62 116 ASP A N 1
ATOM 867 C CA . ASP A 1 116 ? -8.423 -6.349 6.076 1.00 83.62 116 ASP A CA 1
ATOM 868 C C . ASP A 1 116 ? -8.531 -5.094 5.186 1.00 83.62 116 ASP A C 1
ATOM 870 O O . ASP A 1 116 ? -9.024 -5.155 4.058 1.00 83.62 116 ASP A O 1
ATOM 874 N N . LYS A 1 117 ? -8.055 -3.948 5.686 1.00 90.19 117 LYS A N 1
ATOM 875 C CA . LYS A 1 117 ? -7.938 -2.687 4.948 1.00 90.19 117 LYS A CA 1
ATOM 876 C C . LYS A 1 117 ? -6.574 -2.548 4.298 1.00 90.19 117 LYS A C 1
ATOM 878 O O . LYS A 1 117 ? -5.626 -3.270 4.623 1.00 90.19 117 LYS A O 1
ATOM 883 N N . PHE A 1 118 ? -6.453 -1.580 3.403 1.00 91.19 118 PHE A N 1
ATOM 884 C CA . PHE A 1 118 ? -5.227 -1.354 2.659 1.00 91.19 118 PHE A CA 1
ATOM 885 C C . PHE A 1 118 ? -4.870 0.119 2.496 1.00 91.19 118 PHE A C 1
ATOM 887 O O . PHE A 1 118 ? -5.690 1.033 2.609 1.00 91.19 118 PHE A O 1
ATOM 894 N N . LEU A 1 119 ? -3.601 0.320 2.162 1.00 93.31 119 LEU A N 1
ATOM 895 C CA . LEU A 1 119 ? -3.054 1.583 1.699 1.00 93.31 119 LEU A CA 1
ATOM 896 C C . LEU A 1 119 ? -2.122 1.299 0.521 1.00 93.31 119 LEU A C 1
ATOM 898 O O . LEU A 1 119 ? -1.215 0.479 0.629 1.00 93.31 119 LEU A O 1
ATOM 902 N N . GLN A 1 120 ? -2.355 1.960 -0.604 1.00 93.50 120 GLN A N 1
ATOM 903 C CA . GLN A 1 120 ? -1.570 1.841 -1.824 1.00 93.50 120 GLN A CA 1
ATOM 904 C C . GLN A 1 120 ? -0.814 3.132 -2.113 1.00 93.50 120 GLN A C 1
ATOM 906 O O . GLN A 1 120 ? -1.330 4.235 -1.944 1.00 93.50 120 GLN A O 1
ATOM 911 N N . LEU A 1 121 ? 0.426 2.983 -2.563 1.00 93.94 121 LEU A N 1
ATOM 912 C CA . LEU A 1 121 ? 1.298 4.069 -2.978 1.00 93.94 121 LEU A CA 1
ATOM 913 C C . LEU A 1 121 ? 1.746 3.786 -4.404 1.00 93.94 121 LEU A C 1
ATOM 915 O O . LEU A 1 121 ? 2.559 2.892 -4.639 1.00 93.94 121 LEU A O 1
ATOM 919 N N . LYS A 1 122 ? 1.208 4.555 -5.346 1.00 92.31 122 LYS A N 1
ATOM 920 C CA . LYS A 1 122 ? 1.565 4.459 -6.757 1.00 92.31 122 LYS A CA 1
ATOM 921 C C . LYS A 1 122 ? 2.648 5.489 -7.069 1.00 92.31 122 LYS A C 1
ATOM 923 O O . LYS A 1 122 ? 2.398 6.687 -6.885 1.00 92.31 122 LYS A O 1
ATOM 928 N N . PRO A 1 123 ? 3.850 5.070 -7.493 1.00 93.69 123 PRO A N 1
ATOM 929 C CA . PRO A 1 123 ? 4.871 6.014 -7.898 1.00 93.69 123 PRO A CA 1
ATOM 930 C C . PRO A 1 123 ? 4.519 6.634 -9.257 1.00 93.69 123 PRO A C 1
ATOM 932 O O . PRO A 1 123 ? 3.861 6.039 -10.107 1.00 93.69 123 PRO A O 1
ATOM 935 N N . THR A 1 124 ? 4.964 7.861 -9.482 1.00 91.00 124 THR A N 1
ATOM 936 C CA . THR A 1 124 ? 4.913 8.538 -10.777 1.00 91.00 124 THR A CA 1
ATOM 937 C C . THR A 1 124 ? 6.245 9.233 -10.980 1.00 91.00 124 THR A C 1
ATOM 939 O O . THR A 1 124 ? 6.594 10.155 -10.234 1.00 91.00 124 THR A O 1
ATOM 942 N N . ALA A 1 125 ? 6.999 8.755 -11.969 1.00 89.06 125 ALA A N 1
ATOM 943 C CA . ALA A 1 125 ? 8.272 9.332 -12.364 1.00 89.06 125 ALA A CA 1
ATOM 944 C C . ALA A 1 125 ? 8.039 10.479 -13.358 1.00 89.06 125 ALA A C 1
ATOM 946 O O . ALA A 1 125 ? 7.440 10.291 -14.416 1.00 89.06 125 ALA A O 1
ATOM 947 N N . ALA A 1 126 ? 8.517 11.671 -13.011 1.00 86.50 126 ALA A N 1
ATOM 948 C CA . ALA A 1 126 ? 8.519 12.851 -13.866 1.00 86.50 126 ALA A CA 1
ATOM 949 C C . ALA A 1 126 ? 9.962 13.365 -13.972 1.00 86.50 126 ALA A C 1
ATOM 951 O O . ALA A 1 126 ? 10.423 14.165 -13.155 1.00 86.50 126 ALA A O 1
ATOM 952 N N . GLY A 1 127 ? 10.702 12.853 -14.959 1.00 81.00 127 GLY A N 1
ATOM 953 C CA . GLY A 1 127 ? 12.142 13.095 -15.075 1.00 81.00 127 GLY A CA 1
ATOM 954 C C . GLY A 1 127 ? 12.904 12.474 -13.902 1.00 81.00 127 GLY A C 1
ATOM 955 O O . GLY A 1 127 ? 12.779 11.280 -13.650 1.00 81.00 127 GLY A O 1
ATOM 956 N N . GLU A 1 128 ? 13.670 13.288 -13.174 1.00 78.00 128 GLU A N 1
ATOM 957 C CA . GLU A 1 128 ? 14.461 12.858 -12.006 1.00 78.00 128 GLU A CA 1
ATOM 958 C C . GLU A 1 128 ? 13.664 12.855 -10.689 1.00 78.00 128 GLU A C 1
ATOM 960 O O . GLU A 1 128 ? 14.185 12.476 -9.643 1.00 78.00 128 GLU A O 1
ATOM 965 N N . THR A 1 129 ? 12.400 13.290 -10.710 1.00 86.12 129 THR A N 1
ATOM 966 C CA . THR A 1 129 ? 11.549 13.313 -9.513 1.00 86.12 129 THR A CA 1
ATOM 967 C C . THR A 1 129 ? 10.587 12.135 -9.517 1.00 86.12 129 THR A C 1
ATOM 969 O O . THR A 1 129 ? 9.857 11.921 -10.485 1.00 86.12 129 THR A O 1
ATOM 972 N N . ILE A 1 130 ? 10.533 11.409 -8.401 1.00 90.81 130 ILE A N 1
ATOM 973 C CA . ILE A 1 130 ? 9.544 10.356 -8.164 1.00 90.81 130 ILE A CA 1
ATOM 974 C C . ILE A 1 130 ? 8.570 10.856 -7.101 1.00 90.81 130 ILE A C 1
ATOM 976 O O . ILE A 1 130 ? 8.945 11.122 -5.960 1.00 90.81 130 ILE A O 1
ATOM 980 N N . SER A 1 131 ? 7.309 11.006 -7.495 1.00 91.88 131 SER A N 1
ATOM 981 C CA . SER A 1 131 ? 6.202 11.335 -6.591 1.00 91.88 131 SER A CA 1
ATOM 982 C C . SER A 1 131 ? 5.393 10.079 -6.280 1.00 91.88 131 SER A C 1
ATOM 984 O O . SER A 1 131 ? 5.382 9.148 -7.077 1.00 91.88 131 SER A O 1
ATOM 986 N N . PHE A 1 132 ? 4.730 10.027 -5.125 1.00 93.06 132 PHE A N 1
ATOM 987 C CA . PHE A 1 132 ? 3.913 8.879 -4.726 1.00 93.06 132 PHE A CA 1
ATOM 988 C C . PHE A 1 132 ? 2.489 9.339 -4.442 1.00 93.06 132 PHE A C 1
ATOM 990 O O . PHE A 1 132 ? 2.256 10.035 -3.451 1.00 93.06 132 PHE A O 1
ATOM 997 N N . ALA A 1 133 ? 1.547 8.929 -5.287 1.00 93.31 133 ALA A N 1
ATOM 998 C CA . ALA A 1 133 ? 0.125 9.112 -5.037 1.00 93.31 133 ALA A CA 1
ATOM 999 C C . ALA A 1 133 ? -0.347 8.049 -4.040 1.00 93.31 133 ALA A C 1
ATOM 1001 O O . ALA A 1 133 ? -0.064 6.864 -4.220 1.00 93.31 133 ALA A O 1
ATOM 1002 N N . CYS A 1 134 ? -1.042 8.466 -2.983 1.00 94.00 134 CYS A N 1
ATOM 1003 C CA . CYS A 1 134 ? -1.553 7.553 -1.969 1.00 94.00 134 CYS A CA 1
ATOM 1004 C C . CYS A 1 134 ? -3.060 7.338 -2.132 1.00 94.00 134 CYS A C 1
ATOM 1006 O O . CYS A 1 134 ? -3.818 8.301 -2.216 1.00 94.00 134 CYS A O 1
ATOM 1008 N N . THR A 1 135 ? -3.501 6.083 -2.118 1.00 93.00 135 THR A N 1
ATOM 1009 C CA . THR A 1 135 ? -4.917 5.695 -2.101 1.00 93.00 135 THR A CA 1
ATOM 1010 C C . THR A 1 135 ? -5.165 4.672 -0.995 1.00 93.00 135 THR A C 1
ATOM 1012 O O . THR A 1 135 ? -4.266 3.933 -0.603 1.00 93.00 135 THR A O 1
ATOM 1015 N N . SER A 1 136 ? -6.362 4.645 -0.417 1.00 93.12 136 SER A N 1
ATOM 1016 C CA . SER A 1 136 ? -6.694 3.718 0.675 1.00 93.12 136 SER A CA 1
ATOM 1017 C C . SER A 1 136 ? -8.200 3.506 0.793 1.00 93.12 136 SER A C 1
ATOM 1019 O O . SER A 1 136 ? -8.972 4.394 0.431 1.00 93.12 136 SER A O 1
ATOM 1021 N N . ASP A 1 137 ? -8.622 2.397 1.396 1.00 91.50 137 ASP A N 1
ATOM 1022 C CA . ASP A 1 137 ? -10.021 2.170 1.799 1.00 91.50 137 ASP A CA 1
ATOM 1023 C C . ASP A 1 137 ? -10.290 2.503 3.276 1.00 91.50 137 ASP A C 1
ATOM 1025 O O . ASP A 1 137 ? -11.320 2.130 3.854 1.00 91.50 137 ASP A O 1
ATOM 1029 N N . LEU A 1 138 ? -9.356 3.225 3.898 1.00 91.00 138 LEU A N 1
ATOM 1030 C CA . LEU A 1 138 ? -9.521 3.782 5.228 1.00 91.00 138 LEU A CA 1
ATOM 1031 C C . LEU A 1 138 ? -10.586 4.881 5.196 1.00 91.00 138 LEU A C 1
ATOM 1033 O O . LEU A 1 138 ? -10.637 5.705 4.278 1.00 91.00 138 LEU A O 1
ATOM 1037 N N . LYS A 1 139 ? -11.427 4.923 6.233 1.00 86.75 139 LYS A N 1
ATOM 1038 C CA . LYS A 1 139 ? -12.474 5.943 6.371 1.00 86.75 139 LYS A CA 1
ATOM 1039 C C . LYS A 1 139 ? -11.851 7.337 6.541 1.00 86.75 139 LYS A C 1
ATOM 1041 O O . LYS A 1 139 ? -10.870 7.488 7.267 1.00 86.75 139 LYS A O 1
ATOM 1046 N N . GLU A 1 140 ? -12.510 8.355 5.987 1.00 81.44 140 GLU A N 1
ATOM 1047 C CA . GLU A 1 140 ? -12.123 9.779 5.992 1.00 81.44 140 GLU A CA 1
ATOM 1048 C C . GLU A 1 140 ? -11.514 10.336 7.308 1.00 81.44 140 GLU A C 1
ATOM 1050 O O . GLU A 1 140 ? -10.548 11.086 7.224 1.00 81.44 140 GLU A O 1
ATOM 1055 N N . PRO A 1 141 ? -11.964 9.997 8.541 1.00 86.00 141 PRO A N 1
ATOM 1056 C CA . PRO A 1 141 ? -11.331 10.547 9.741 1.00 86.00 141 PRO A CA 1
ATOM 1057 C C . PRO A 1 141 ? -10.023 9.852 10.144 1.00 86.00 141 PRO A C 1
ATOM 1059 O O . PRO A 1 141 ? -9.343 10.363 11.038 1.00 86.00 141 PRO A O 1
ATOM 1062 N N . PHE A 1 142 ? -9.691 8.696 9.567 1.00 90.12 142 PHE A N 1
ATOM 1063 C CA . PHE A 1 142 ? -8.517 7.882 9.922 1.00 90.12 142 PHE A CA 1
ATOM 1064 C C . PHE A 1 142 ? -7.517 7.730 8.778 1.00 90.12 142 PHE A C 1
ATOM 1066 O O . PHE A 1 142 ? -6.418 7.226 8.994 1.00 90.12 142 PHE A O 1
ATOM 1073 N N . ARG A 1 143 ? -7.907 8.147 7.573 1.00 92.00 143 ARG A N 1
ATOM 1074 C CA . ARG A 1 143 ? -7.055 8.159 6.395 1.00 92.00 143 ARG A CA 1
ATOM 1075 C C . ARG A 1 143 ? -5.877 9.128 6.612 1.00 92.00 143 ARG A C 1
ATOM 1077 O O . ARG A 1 143 ? -6.115 10.246 7.074 1.00 92.00 143 ARG A O 1
ATOM 1084 N N . PRO A 1 144 ? -4.626 8.734 6.308 1.00 89.38 144 PRO A N 1
ATOM 1085 C CA . PRO A 1 144 ? -3.486 9.638 6.408 1.00 89.38 144 PRO A CA 1
ATOM 1086 C C . PRO A 1 144 ? -3.637 10.851 5.490 1.00 89.38 144 PRO A C 1
ATOM 1088 O O . PRO A 1 144 ? -4.228 10.770 4.411 1.00 89.38 144 PRO A O 1
ATOM 1091 N N . ASN A 1 145 ? -3.054 11.974 5.904 1.00 86.44 145 ASN A N 1
ATOM 1092 C CA . ASN A 1 145 ? -3.045 13.187 5.094 1.00 86.44 145 ASN A CA 1
ATOM 1093 C C . ASN A 1 145 ? -2.340 12.925 3.755 1.00 86.44 145 ASN A C 1
ATOM 1095 O O . ASN A 1 145 ? -1.228 12.398 3.730 1.00 86.44 145 ASN A O 1
ATOM 1099 N N . GLY A 1 146 ? -2.980 13.314 2.651 1.00 84.94 146 GLY A N 1
ATOM 1100 C CA . GLY A 1 146 ? -2.459 13.097 1.298 1.00 84.94 146 GLY A CA 1
ATOM 1101 C C . GLY A 1 146 ? -2.806 11.739 0.682 1.00 84.94 146 GLY A C 1
ATOM 1102 O O . GLY A 1 146 ? -2.388 11.479 -0.442 1.00 84.94 146 GLY A O 1
ATOM 1103 N N . CYS A 1 147 ? -3.566 10.890 1.381 1.00 90.56 147 CYS A N 1
ATOM 1104 C CA . CYS A 1 147 ? -4.179 9.704 0.792 1.00 90.56 147 CYS A CA 1
ATOM 1105 C C . CYS A 1 147 ? -5.623 9.994 0.374 1.00 90.56 147 CYS A C 1
ATOM 1107 O O . CYS A 1 147 ? -6.380 10.608 1.128 1.00 90.56 147 CYS A O 1
ATOM 1109 N N . GLU A 1 148 ? -6.014 9.513 -0.801 1.00 91.81 148 GLU A N 1
ATOM 1110 C CA . GLU A 1 148 ? -7.384 9.585 -1.316 1.00 91.81 148 GLU A CA 1
ATOM 1111 C C . GLU A 1 148 ? -8.130 8.258 -1.104 1.00 91.81 148 GLU A C 1
ATOM 1113 O O . GLU A 1 148 ? -7.535 7.237 -0.739 1.00 91.81 148 GLU A O 1
ATOM 1118 N N . GLU A 1 149 ? -9.451 8.267 -1.285 1.00 89.06 149 GLU A N 1
ATOM 1119 C CA . GLU A 1 149 ? -10.227 7.027 -1.310 1.00 89.06 149 GLU A CA 1
ATOM 1120 C C . GLU A 1 149 ? -9.908 6.243 -2.582 1.00 89.06 149 GLU A C 1
ATOM 1122 O O . GLU A 1 149 ? -9.898 6.800 -3.678 1.00 89.06 149 GLU A O 1
ATOM 1127 N N . GLY A 1 150 ? -9.658 4.946 -2.444 1.00 81.19 150 GLY A N 1
ATOM 1128 C CA . GLY A 1 150 ? -9.423 4.072 -3.584 1.00 81.19 150 GLY A CA 1
ATOM 1129 C C . GLY A 1 150 ? -9.936 2.666 -3.336 1.00 81.19 150 GLY A C 1
ATOM 1130 O O . GLY A 1 150 ? -10.240 2.280 -2.209 1.00 81.19 150 GLY A O 1
ATOM 1131 N N . THR A 1 151 ? -10.019 1.892 -4.410 1.00 74.38 151 THR A N 1
ATOM 1132 C CA . THR A 1 151 ? -10.195 0.437 -4.377 1.00 74.38 151 THR A CA 1
ATOM 1133 C C . THR A 1 151 ? -8.844 -0.231 -4.586 1.00 74.38 151 THR A C 1
ATOM 1135 O O . THR A 1 151 ? -7.993 0.351 -5.254 1.00 74.38 151 THR A O 1
ATOM 1138 N N . LEU A 1 152 ? -8.649 -1.448 -4.064 1.00 63.59 152 LEU A N 1
ATOM 1139 C CA . LEU A 1 152 ? -7.447 -2.230 -4.357 1.00 63.59 152 LEU A CA 1
ATOM 1140 C C . LEU A 1 152 ? -7.333 -2.393 -5.868 1.00 63.59 152 LEU A C 1
ATOM 1142 O O . LEU A 1 152 ? -8.053 -3.190 -6.468 1.00 63.59 152 LEU A O 1
ATOM 1146 N N . THR A 1 153 ? -6.414 -1.665 -6.489 1.00 61.34 153 THR A N 1
ATOM 1147 C CA . THR A 1 153 ? -5.912 -2.065 -7.794 1.00 61.34 153 THR A CA 1
ATOM 1148 C C . THR A 1 153 ? -5.002 -3.254 -7.544 1.00 61.34 153 THR A C 1
ATOM 1150 O O . THR A 1 153 ? -3.906 -3.100 -7.005 1.00 61.34 153 THR A O 1
ATOM 1153 N N . ALA A 1 154 ? -5.499 -4.461 -7.819 1.00 56.38 154 ALA A N 1
ATOM 1154 C CA . ALA A 1 154 ? -4.652 -5.642 -7.845 1.00 56.38 154 ALA A CA 1
ATOM 1155 C C . ALA A 1 154 ? -3.574 -5.430 -8.915 1.00 56.38 154 ALA A C 1
ATOM 1157 O O . ALA A 1 154 ? -3.892 -5.030 -10.037 1.00 56.38 154 ALA A O 1
ATOM 1158 N N . ALA A 1 155 ? -2.319 -5.684 -8.547 1.00 57.94 155 ALA A N 1
ATOM 1159 C CA . ALA A 1 155 ? -1.188 -5.713 -9.463 1.00 57.94 155 ALA A CA 1
ATOM 1160 C C . ALA A 1 155 ? -1.530 -6.588 -10.675 1.00 57.94 155 ALA A C 1
ATOM 1162 O O . ALA A 1 155 ? -1.747 -7.798 -10.542 1.00 57.94 155 ALA A O 1
ATOM 1163 N N . LYS A 1 156 ? -1.624 -5.981 -11.858 1.00 66.81 156 LYS A N 1
ATOM 1164 C CA . LYS A 1 156 ? -1.959 -6.705 -13.086 1.00 66.81 156 LYS A CA 1
ATOM 1165 C C . LYS A 1 156 ? -0.684 -7.321 -13.638 1.00 66.81 156 LYS A C 1
ATOM 1167 O O . LYS A 1 156 ? 0.062 -6.680 -14.367 1.00 66.81 156 LYS A O 1
ATOM 1172 N N . ARG A 1 157 ? -0.427 -8.573 -13.271 1.00 69.88 157 ARG A N 1
ATOM 1173 C CA . ARG A 1 157 ? 0.743 -9.323 -13.747 1.00 69.88 157 ARG A CA 1
ATOM 1174 C C . 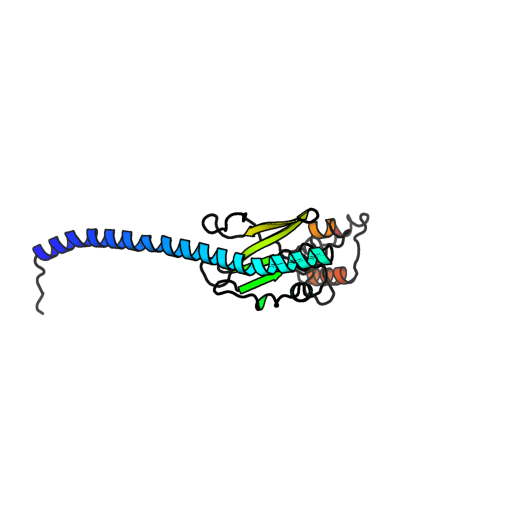ARG A 1 157 ? 0.404 -10.030 -15.048 1.00 69.88 157 ARG A C 1
ATOM 1176 O O . ARG A 1 157 ? -0.635 -10.692 -15.064 1.00 69.88 157 ARG A O 1
ATOM 1183 N N . PRO A 1 158 ? 1.235 -9.977 -16.101 1.00 72.00 158 PRO A N 1
ATOM 1184 C CA . PRO A 1 158 ? 0.994 -10.786 -17.286 1.00 72.00 158 PRO A CA 1
ATOM 1185 C C . PRO A 1 158 ? 0.968 -12.268 -16.908 1.00 72.00 158 PRO A C 1
ATOM 1187 O O . PRO A 1 158 ? 1.777 -12.754 -16.116 1.00 72.00 158 PRO A O 1
ATOM 1190 N N . TRP A 1 159 ? -0.000 -12.996 -17.452 1.00 72.00 159 TRP A N 1
ATOM 1191 C CA . TRP A 1 159 ? -0.133 -14.413 -17.150 1.00 72.00 159 TRP A CA 1
ATOM 1192 C C . TRP A 1 159 ? 0.993 -15.224 -17.807 1.00 72.00 159 TRP A C 1
ATOM 1194 O O . TRP A 1 159 ? 1.248 -15.093 -19.005 1.00 72.00 159 TRP A O 1
ATOM 1204 N N . ALA A 1 160 ? 1.628 -16.100 -17.025 1.00 66.44 160 ALA A N 1
ATOM 1205 C CA . ALA A 1 160 ? 2.631 -17.056 -17.487 1.00 66.44 160 ALA A CA 1
ATOM 1206 C C . ALA A 1 160 ? 2.185 -18.504 -17.200 1.00 66.44 160 ALA A C 1
ATOM 1208 O O . ALA A 1 160 ? 1.461 -18.743 -16.226 1.00 66.44 160 ALA A O 1
ATOM 1209 N N . PRO A 1 161 ? 2.627 -19.500 -17.996 1.00 62.94 161 PRO A N 1
ATOM 1210 C CA . PRO A 1 161 ? 2.325 -20.904 -17.730 1.00 62.94 161 PRO A CA 1
ATOM 1211 C C . PRO A 1 161 ? 2.741 -21.308 -16.308 1.00 62.94 161 PRO A C 1
ATOM 1213 O O . PRO A 1 161 ? 3.906 -21.200 -15.939 1.00 62.94 161 PRO A O 1
ATOM 1216 N N . GLY A 1 162 ? 1.779 -21.775 -15.508 1.00 63.53 162 GLY A N 1
ATOM 1217 C CA . GLY A 1 162 ? 1.998 -22.157 -14.106 1.00 63.53 162 GLY A CA 1
ATOM 1218 C C . GLY A 1 162 ? 1.705 -21.062 -13.073 1.00 63.53 162 GLY A C 1
ATOM 1219 O O . GLY A 1 162 ? 1.681 -21.368 -11.886 1.00 63.53 162 GLY A O 1
ATOM 1220 N N . ALA A 1 163 ? 1.388 -19.831 -13.491 1.00 62.09 163 ALA A N 1
ATOM 1221 C CA . ALA A 1 163 ? 1.081 -18.707 -12.596 1.00 62.09 163 ALA A CA 1
ATOM 1222 C C . ALA A 1 163 ? -0.357 -18.718 -12.022 1.00 62.09 163 ALA A C 1
ATOM 1224 O O . ALA A 1 163 ? -0.826 -17.719 -11.486 1.00 62.09 163 ALA A O 1
ATOM 1225 N N . GLY A 1 164 ? -1.074 -19.841 -12.127 1.00 69.69 164 GLY A N 1
ATOM 1226 C CA . GLY A 1 164 ? -2.463 -19.969 -11.680 1.00 69.69 164 GLY A CA 1
ATOM 1227 C C . GLY A 1 164 ? -3.485 -19.566 -12.746 1.00 69.69 164 GLY A C 1
ATOM 1228 O O . GLY A 1 164 ? -3.274 -19.778 -13.940 1.00 69.69 164 GLY A O 1
ATOM 1229 N N . ASN A 1 165 ? -4.630 -19.043 -12.308 1.00 68.88 165 ASN A N 1
ATOM 1230 C CA . ASN A 1 165 ? -5.763 -18.712 -13.174 1.00 68.88 165 ASN A CA 1
ATOM 1231 C C . ASN A 1 165 ? -5.497 -17.454 -14.025 1.00 68.88 165 ASN A C 1
ATOM 1233 O O . ASN A 1 165 ? -5.019 -16.445 -13.505 1.00 68.88 165 ASN A O 1
ATOM 1237 N N . ALA A 1 166 ? -5.827 -17.517 -15.321 1.00 73.25 166 ALA A N 1
ATOM 1238 C CA . ALA A 1 166 ? -5.729 -16.393 -16.254 1.00 73.25 166 ALA A CA 1
ATOM 1239 C C . ALA A 1 166 ? -7.081 -15.682 -16.413 1.00 73.25 166 ALA A C 1
ATOM 1241 O O . ALA A 1 166 ? -8.077 -16.313 -16.778 1.00 73.25 166 ALA A O 1
ATOM 1242 N N . CYS A 1 167 ? -7.118 -14.365 -16.225 1.00 70.75 167 CYS A N 1
ATOM 1243 C CA . CYS A 1 167 ? -8.282 -13.534 -16.532 1.00 70.75 167 CYS A CA 1
ATOM 1244 C C . CYS A 1 167 ? -7.923 -12.445 -17.553 1.00 70.75 167 CYS A C 1
ATOM 1246 O O . CYS A 1 167 ? -6.766 -12.042 -17.662 1.00 70.75 167 CYS A O 1
ATOM 1248 N N . TRP A 1 168 ? -8.897 -12.006 -18.358 1.00 71.44 168 TRP A N 1
ATOM 1249 C CA . TRP A 1 168 ? -8.669 -10.952 -19.349 1.00 71.44 168 TRP A CA 1
ATOM 1250 C C . TRP A 1 168 ? -9.004 -9.578 -18.768 1.00 71.44 168 TRP A C 1
ATOM 1252 O O . TRP A 1 168 ? -10.119 -9.359 -18.283 1.00 71.44 168 TRP A O 1
ATOM 1262 N N . ASP A 1 169 ? -8.066 -8.641 -18.892 1.00 70.50 169 ASP A N 1
ATOM 1263 C CA . ASP A 1 169 ? -8.230 -7.244 -18.511 1.00 70.50 169 ASP A CA 1
ATOM 1264 C C . ASP A 1 169 ? -8.067 -6.313 -19.722 1.00 70.50 169 ASP A C 1
ATOM 1266 O O . ASP A 1 169 ? -7.056 -6.311 -20.427 1.00 70.50 169 ASP A O 1
ATOM 1270 N N . GLN A 1 170 ? -9.097 -5.505 -19.978 1.00 69.81 170 GLN A N 1
ATOM 1271 C CA . GLN A 1 170 ? -9.156 -4.657 -21.166 1.00 69.81 170 GLN A CA 1
ATOM 1272 C C . GLN A 1 170 ? -8.281 -3.401 -21.063 1.00 69.81 170 GLN A C 1
ATOM 1274 O O . GLN A 1 170 ? -7.795 -2.933 -22.092 1.00 69.81 170 GLN A O 1
ATOM 1279 N N . ALA A 1 171 ? -8.053 -2.876 -19.857 1.00 67.31 171 ALA A N 1
ATOM 1280 C CA . ALA A 1 171 ? -7.149 -1.743 -19.660 1.00 67.31 171 ALA A CA 1
ATOM 1281 C C . ALA A 1 171 ? -5.690 -2.190 -19.842 1.00 67.31 171 ALA A C 1
ATOM 1283 O O . ALA A 1 171 ? -4.946 -1.576 -20.598 1.00 67.31 171 ALA A O 1
ATOM 1284 N N . PHE A 1 172 ? -5.332 -3.346 -19.279 1.00 70.00 172 PHE A N 1
ATOM 1285 C CA . PHE A 1 172 ? -4.019 -3.961 -19.459 1.00 70.00 172 PHE A CA 1
ATOM 1286 C C . PHE A 1 172 ? -3.747 -4.303 -20.928 1.00 70.00 172 PHE A C 1
ATOM 1288 O O . PHE A 1 172 ? -2.652 -4.059 -21.431 1.00 70.00 172 PHE A O 1
ATOM 1295 N N . ALA A 1 173 ? -4.756 -4.803 -21.654 1.00 68.50 173 ALA A N 1
ATOM 1296 C CA . ALA A 1 173 ? -4.643 -5.066 -23.088 1.00 68.50 173 ALA A CA 1
ATOM 1297 C C . ALA A 1 173 ? -4.355 -3.796 -23.904 1.00 68.50 173 ALA A C 1
ATOM 1299 O O . ALA A 1 173 ? -3.591 -3.856 -24.868 1.00 68.50 173 ALA A O 1
ATOM 1300 N N . ALA A 1 174 ? -4.971 -2.667 -23.536 1.00 68.75 174 ALA A N 1
ATOM 1301 C CA . ALA A 1 174 ? -4.772 -1.390 -24.219 1.00 68.75 174 ALA A CA 1
ATOM 1302 C C . ALA A 1 174 ? -3.332 -0.877 -24.063 1.00 68.75 174 ALA A C 1
ATOM 1304 O O . ALA A 1 174 ? -2.787 -0.293 -24.997 1.00 68.75 174 ALA A O 1
ATOM 1305 N N . GLU A 1 175 ? -2.708 -1.156 -22.921 1.00 61.53 175 GLU A N 1
ATOM 1306 C CA . GLU A 1 175 ? -1.344 -0.734 -22.592 1.00 61.53 175 GLU A CA 1
ATOM 1307 C C . GLU A 1 175 ? -0.265 -1.725 -23.071 1.00 61.53 175 GLU A C 1
ATOM 1309 O O . GLU A 1 175 ? 0.890 -1.343 -23.239 1.00 61.53 175 GLU A O 1
ATOM 1314 N N . ASN A 1 176 ? -0.622 -2.987 -23.351 1.00 64.25 176 ASN A N 1
ATOM 1315 C CA . ASN A 1 176 ? 0.328 -4.064 -23.676 1.00 64.25 176 ASN A CA 1
ATOM 1316 C C . ASN A 1 176 ? 0.146 -4.649 -25.088 1.00 64.25 176 ASN A C 1
ATOM 1318 O O . ASN A 1 176 ? 0.231 -5.864 -25.292 1.00 64.25 176 ASN A O 1
ATOM 1322 N N . GLU A 1 177 ? -0.094 -3.793 -26.086 1.00 68.00 177 GLU A N 1
ATOM 1323 C CA . GLU A 1 177 ? -0.181 -4.186 -27.507 1.00 68.00 177 GLU A CA 1
ATOM 1324 C C . GLU A 1 177 ? -1.230 -5.288 -27.773 1.00 68.00 177 GLU A C 1
ATOM 1326 O O . GLU A 1 177 ? -1.041 -6.185 -28.601 1.00 68.00 177 GLU A O 1
ATOM 1331 N N . GLY A 1 178 ? -2.340 -5.257 -27.032 1.00 63.69 178 GLY A N 1
ATOM 1332 C CA . GLY A 1 178 ? -3.401 -6.259 -27.109 1.00 63.69 178 GLY A CA 1
ATOM 1333 C C . GLY A 1 178 ? -3.150 -7.527 -26.287 1.00 63.69 178 GLY A C 1
ATOM 1334 O O . GLY A 1 178 ? -3.944 -8.461 -26.383 1.00 63.69 178 GLY A O 1
ATOM 1335 N N . ARG A 1 179 ? -2.091 -7.593 -25.470 1.00 68.12 179 ARG A N 1
ATOM 1336 C CA . ARG A 1 179 ? -1.856 -8.688 -24.512 1.00 68.12 179 ARG A CA 1
ATOM 1337 C C . ARG A 1 179 ? -2.551 -8.372 -23.186 1.00 68.12 179 ARG A C 1
ATOM 1339 O O . ARG A 1 179 ? -1.977 -7.721 -22.328 1.00 68.12 179 ARG A O 1
ATOM 1346 N N . GLY A 1 180 ? -3.805 -8.807 -23.048 1.00 71.56 180 GLY A N 1
ATOM 1347 C CA . GLY A 1 180 ? -4.672 -8.516 -21.894 1.00 71.56 180 GLY A CA 1
ATOM 1348 C C . GLY A 1 180 ? -4.740 -9.583 -20.803 1.00 71.56 180 GLY A C 1
ATOM 1349 O O . GLY A 1 180 ? -5.496 -9.418 -19.851 1.00 71.56 180 GLY A O 1
ATOM 1350 N N . TRP A 1 181 ? -4.034 -10.703 -20.956 1.00 74.31 181 TRP A N 1
ATOM 1351 C CA . TRP A 1 181 ? -4.111 -11.814 -20.008 1.00 74.31 181 TRP A CA 1
ATOM 1352 C C . TRP A 1 181 ? -3.282 -11.526 -18.766 1.00 74.31 181 TRP A C 1
ATOM 1354 O O . TRP A 1 181 ? -2.062 -11.376 -18.862 1.00 74.31 181 TRP A O 1
ATOM 1364 N N . VAL A 1 182 ? -3.943 -11.512 -17.612 1.00 73.12 182 VAL A N 1
ATOM 1365 C CA . VAL A 1 182 ? -3.312 -11.270 -16.319 1.00 73.12 182 VAL A CA 1
ATOM 1366 C C . VAL A 1 182 ? -3.604 -12.392 -15.327 1.00 73.12 182 VAL A C 1
ATOM 1368 O O . VAL A 1 182 ? -4.591 -13.122 -15.460 1.00 73.12 182 VAL A O 1
ATOM 1371 N N . VAL A 1 183 ? -2.721 -12.560 -14.345 1.00 75.81 183 VAL A N 1
ATOM 1372 C CA . VAL A 1 183 ? -2.933 -13.488 -13.228 1.00 75.81 183 VAL A CA 1
ATOM 1373 C C . VAL A 1 183 ? -4.020 -12.926 -12.320 1.00 75.81 183 VAL A C 1
ATOM 1375 O O . VAL A 1 183 ? -3.903 -11.800 -11.840 1.00 75.81 183 VAL A O 1
ATOM 1378 N N . GLY A 1 184 ? -5.065 -13.705 -12.048 1.00 68.75 184 GLY A N 1
ATOM 1379 C CA . GLY A 1 184 ? -6.103 -13.252 -11.131 1.00 68.75 184 GLY A CA 1
ATOM 1380 C C . GLY A 1 184 ? -7.271 -14.217 -10.955 1.00 68.75 184 GLY A C 1
ATOM 1381 O O . GLY A 1 184 ? -7.421 -15.186 -11.708 1.00 68.75 184 GLY A O 1
ATOM 1382 N N . PRO A 1 185 ? -8.114 -13.974 -9.937 1.00 63.53 185 PRO A N 1
ATOM 1383 C CA . PRO A 1 185 ? -9.350 -14.717 -9.759 1.00 63.53 185 PRO A CA 1
ATOM 1384 C C . PRO A 1 185 ? -10.259 -14.503 -10.973 1.00 63.53 185 PRO A C 1
ATOM 1386 O O . PRO A 1 185 ? -10.499 -13.380 -11.417 1.00 63.53 185 PRO A O 1
ATOM 1389 N N . ILE A 1 186 ? -10.759 -15.610 -11.517 1.00 61.72 186 ILE A N 1
ATOM 1390 C CA . ILE A 1 186 ? -11.650 -15.596 -12.669 1.00 61.72 186 ILE A CA 1
ATOM 1391 C C . ILE A 1 186 ? -13.087 -15.489 -12.172 1.00 61.72 186 ILE A C 1
ATOM 1393 O O . ILE A 1 186 ? -13.588 -16.400 -11.509 1.00 61.72 186 ILE A O 1
ATOM 1397 N N . VAL A 1 187 ? -13.796 -14.450 -12.601 1.00 60.84 187 VAL A N 1
ATOM 1398 C CA . VAL A 1 187 ? -15.256 -14.519 -12.663 1.00 60.84 187 VAL A CA 1
ATOM 1399 C C . VAL A 1 187 ? -15.581 -15.266 -13.951 1.00 60.84 187 VAL A C 1
ATOM 1401 O O . VAL A 1 187 ? -15.270 -14.772 -15.024 1.00 60.84 187 VAL A O 1
ATOM 1404 N N . ALA A 1 188 ? -16.139 -16.474 -13.883 1.00 61.16 188 ALA A N 1
ATOM 1405 C CA . ALA A 1 188 ? -16.598 -17.221 -15.056 1.00 61.16 188 ALA A CA 1
ATOM 1406 C C . ALA A 1 188 ? -17.963 -17.854 -14.790 1.00 61.16 188 ALA A C 1
ATOM 1408 O O . ALA A 1 188 ? -18.371 -18.081 -13.656 1.00 61.16 188 ALA A O 1
ATOM 1409 N N . ASN A 1 189 ? -18.687 -18.143 -15.866 1.00 57.69 189 ASN A N 1
ATOM 1410 C CA . ASN A 1 189 ? -19.997 -18.790 -15.834 1.00 57.69 189 ASN A CA 1
ATOM 1411 C C . ASN A 1 189 ? -19.941 -20.319 -15.697 1.00 57.69 189 ASN A C 1
ATOM 1413 O O . ASN A 1 189 ? -20.986 -20.916 -15.452 1.00 57.69 189 ASN A O 1
ATOM 1417 N N . ASN A 1 190 ? -18.780 -20.947 -15.909 1.00 61.91 190 ASN A N 1
ATOM 1418 C CA . ASN A 1 190 ? -18.536 -22.378 -15.703 1.00 61.91 190 ASN A CA 1
ATOM 1419 C C . ASN A 1 190 ? -17.026 -22.705 -15.754 1.00 61.91 190 ASN A C 1
ATOM 1421 O O . ASN A 1 190 ? -16.217 -21.890 -16.198 1.00 61.91 190 ASN A O 1
ATOM 1425 N N . GLU A 1 191 ? -16.656 -23.921 -15.341 1.00 62.19 191 GLU A N 1
ATOM 1426 C CA . GLU A 1 191 ? -15.264 -24.409 -15.329 1.00 62.19 191 GLU A CA 1
ATOM 1427 C C . GLU A 1 191 ? -14.668 -24.617 -16.736 1.00 62.19 191 GLU A C 1
ATOM 1429 O O . GLU A 1 191 ? -13.461 -24.479 -16.934 1.00 62.19 191 GLU A O 1
ATOM 1434 N N . LEU A 1 192 ? -15.500 -24.889 -17.748 1.00 60.59 192 LEU A N 1
ATOM 1435 C CA . LEU A 1 192 ? -15.052 -25.017 -19.141 1.00 60.59 192 LEU A CA 1
ATOM 1436 C C . LEU A 1 192 ? -14.510 -23.687 -19.685 1.00 60.59 192 LEU A C 1
ATOM 1438 O O . LEU A 1 192 ? -13.505 -23.678 -20.395 1.00 60.59 192 LEU A O 1
ATOM 1442 N N . ALA A 1 193 ? -15.129 -22.563 -19.321 1.00 60.41 193 ALA A N 1
ATOM 1443 C CA . ALA A 1 193 ? -14.672 -21.231 -19.702 1.00 60.41 193 ALA A CA 1
ATOM 1444 C C . ALA A 1 193 ? -13.295 -20.909 -19.099 1.00 60.41 193 ALA A C 1
ATOM 1446 O O . ALA A 1 193 ? -12.461 -20.316 -19.780 1.00 60.41 193 ALA A O 1
ATOM 1447 N N . VAL A 1 194 ? -13.030 -21.369 -17.871 1.00 59.78 194 VAL A N 1
ATOM 1448 C CA . VAL A 1 194 ? -11.716 -21.258 -17.215 1.00 59.78 194 VAL A CA 1
ATOM 1449 C C . VAL A 1 194 ? -10.659 -22.073 -17.966 1.00 59.78 194 VAL A C 1
ATOM 1451 O O . VAL A 1 194 ? -9.590 -21.559 -18.288 1.00 59.78 194 VAL A O 1
ATOM 1454 N N . ALA A 1 195 ? -10.963 -23.327 -18.316 1.00 63.03 195 ALA A N 1
ATOM 1455 C CA . ALA A 1 195 ? -10.028 -24.194 -19.036 1.00 63.03 195 ALA A CA 1
ATOM 1456 C C . ALA A 1 195 ? -9.693 -23.676 -20.449 1.00 63.03 195 ALA A C 1
ATOM 1458 O O . ALA A 1 195 ? -8.545 -23.771 -20.890 1.00 63.03 195 ALA A O 1
ATOM 1459 N N . VAL A 1 196 ? -10.676 -23.112 -21.159 1.00 62.59 196 VAL A N 1
ATOM 1460 C CA . VAL A 1 196 ? -10.468 -22.511 -22.488 1.00 62.59 196 VAL A CA 1
ATOM 1461 C C . VAL A 1 196 ? -9.697 -21.193 -22.385 1.00 62.59 196 VAL A C 1
ATOM 1463 O O . VAL A 1 196 ? -8.805 -20.961 -23.196 1.00 62.59 196 VAL A O 1
ATOM 1466 N N . ALA A 1 197 ? -9.970 -20.361 -21.375 1.00 62.41 197 ALA A N 1
ATOM 1467 C CA . ALA A 1 197 ? -9.188 -19.154 -21.109 1.00 62.41 197 ALA A CA 1
ATOM 1468 C C . ALA A 1 197 ? -7.715 -19.471 -20.827 1.00 62.41 197 ALA A C 1
ATOM 1470 O O . ALA A 1 197 ? -6.841 -18.905 -21.478 1.00 62.41 197 ALA A O 1
ATOM 1471 N N . ASN A 1 198 ? -7.440 -20.442 -19.953 1.00 63.06 198 ASN A N 1
ATOM 1472 C CA . ASN A 1 198 ? -6.073 -20.866 -19.641 1.00 63.06 198 ASN A CA 1
ATOM 1473 C C . ASN A 1 198 ? -5.347 -21.451 -20.872 1.00 63.06 198 ASN A C 1
ATOM 1475 O O . ASN A 1 198 ? -4.150 -21.227 -21.044 1.00 63.06 198 ASN A O 1
ATOM 1479 N N . ARG A 1 199 ? -6.058 -22.158 -21.768 1.00 63.88 199 ARG A N 1
ATOM 1480 C CA . ARG A 1 199 ? -5.488 -22.635 -23.044 1.00 63.88 199 ARG A CA 1
ATOM 1481 C C . ARG A 1 199 ? -5.171 -21.480 -23.999 1.00 63.88 199 ARG A C 1
ATOM 1483 O O . ARG A 1 199 ? -4.074 -21.423 -24.541 1.00 63.88 199 ARG A O 1
ATOM 1490 N N . ASN A 1 200 ? -6.100 -20.543 -24.172 1.00 60.59 200 ASN A N 1
ATOM 1491 C CA . ASN A 1 200 ? -5.909 -19.386 -25.051 1.00 60.59 200 ASN A CA 1
ATOM 1492 C C . ASN A 1 200 ? -4.802 -18.449 -24.542 1.00 60.59 200 ASN A C 1
ATOM 1494 O O . ASN A 1 200 ? -4.068 -17.877 -25.348 1.00 60.59 200 ASN A O 1
ATOM 1498 N N . ALA A 1 201 ? -4.657 -18.319 -23.219 1.00 59.88 201 ALA A N 1
ATOM 1499 C CA . ALA A 1 201 ? -3.554 -17.600 -22.592 1.00 59.88 201 ALA A CA 1
ATOM 1500 C C . ALA A 1 201 ? -2.195 -18.259 -22.911 1.00 59.88 201 ALA A C 1
ATOM 1502 O O . ALA A 1 201 ? -1.238 -17.556 -23.230 1.00 59.88 201 ALA A O 1
ATOM 1503 N N . ALA A 1 202 ? -2.121 -19.598 -22.925 1.00 59.06 202 ALA A N 1
ATOM 1504 C CA . ALA A 1 202 ? -0.913 -20.347 -23.294 1.00 59.06 202 ALA A CA 1
ATOM 1505 C C . ALA A 1 202 ? -0.514 -20.197 -24.772 1.00 59.06 202 ALA A C 1
ATOM 1507 O O . ALA A 1 202 ? 0.667 -20.280 -25.103 1.00 59.06 202 ALA A O 1
ATOM 1508 N N . GLU A 1 203 ? -1.478 -19.958 -25.661 1.00 57.16 203 GLU A N 1
ATOM 1509 C CA . GLU A 1 203 ? -1.247 -19.869 -27.108 1.00 57.16 203 GLU A CA 1
ATOM 1510 C C . GLU A 1 203 ? -0.938 -18.440 -27.600 1.00 57.16 203 GLU A C 1
ATOM 1512 O O . GLU A 1 203 ? -0.735 -18.242 -28.800 1.00 57.16 203 GLU A O 1
ATOM 1517 N N . GLY A 1 204 ? -0.896 -17.434 -26.711 1.00 50.66 204 GLY A N 1
ATOM 1518 C CA . GLY A 1 204 ? -0.473 -16.060 -27.033 1.00 50.66 204 GLY A CA 1
ATOM 1519 C C . GLY A 1 204 ? -1.278 -15.379 -28.150 1.00 50.66 204 GLY A C 1
ATOM 1520 O O . GLY A 1 204 ? -0.804 -14.424 -28.770 1.00 50.66 204 GLY A O 1
ATOM 1521 N N . HIS A 1 205 ? -2.476 -15.884 -28.457 1.00 47.31 205 HIS A N 1
ATOM 1522 C CA . HIS A 1 205 ? -3.219 -15.464 -29.636 1.00 47.31 205 HIS A CA 1
ATOM 1523 C C . HIS A 1 205 ? -3.768 -14.048 -29.467 1.00 47.31 205 HIS A C 1
ATOM 1525 O O . HIS A 1 205 ? -4.701 -13.789 -28.708 1.00 47.31 205 HIS A O 1
ATOM 1531 N N . ARG A 1 206 ? -3.201 -13.138 -30.263 1.00 40.88 206 ARG A N 1
ATOM 1532 C CA . ARG A 1 206 ? -3.823 -11.881 -30.676 1.00 40.88 206 ARG A CA 1
ATOM 1533 C C . ARG A 1 206 ? -5.212 -12.209 -31.240 1.00 40.88 206 ARG A C 1
ATOM 1535 O O . ARG A 1 206 ? -5.264 -12.893 -32.266 1.00 40.88 206 ARG A O 1
ATOM 1542 N N . PRO A 1 207 ? -6.335 -11.711 -30.697 1.00 38.00 207 PRO A N 1
ATOM 1543 C CA . PRO A 1 207 ? -7.508 -11.592 -31.535 1.00 38.00 207 PRO A CA 1
ATOM 1544 C C . PRO A 1 207 ? -7.181 -10.472 -32.521 1.00 38.00 207 PRO A C 1
ATOM 1546 O O . PRO A 1 207 ? -7.226 -9.287 -32.194 1.00 38.00 207 PRO A O 1
ATOM 1549 N N . ALA A 1 208 ? -6.761 -10.859 -33.726 1.00 30.11 208 ALA A N 1
ATOM 1550 C CA . ALA A 1 208 ? -6.712 -9.947 -34.851 1.00 30.11 208 ALA A CA 1
ATOM 1551 C C . ALA A 1 208 ? -8.055 -9.210 -34.911 1.00 30.11 208 ALA A C 1
ATOM 1553 O O . ALA A 1 208 ? -9.122 -9.824 -34.844 1.00 30.11 208 ALA A O 1
ATOM 1554 N N . VAL A 1 209 ? -7.977 -7.889 -35.029 1.00 36.78 209 VAL A N 1
ATOM 1555 C CA . VAL A 1 209 ? -9.093 -6.933 -35.026 1.00 36.78 209 VAL A CA 1
ATOM 1556 C C . VAL A 1 209 ? -10.196 -7.287 -36.050 1.00 36.78 209 VAL A C 1
ATOM 1558 O O . VAL A 1 209 ? -11.311 -6.795 -35.943 1.00 36.78 209 VAL A O 1
ATOM 1561 N N . SER A 1 210 ? -9.949 -8.209 -36.989 1.00 29.25 210 SER A N 1
ATOM 1562 C CA . SER A 1 210 ? -10.912 -8.691 -37.990 1.00 29.25 210 SER A CA 1
ATOM 1563 C C . SER A 1 210 ? -11.637 -10.011 -37.662 1.00 29.25 210 SER A C 1
ATOM 1565 O O . SER A 1 210 ? -12.518 -10.414 -38.415 1.00 29.25 210 SER A O 1
ATOM 1567 N N . LEU A 1 211 ? -11.333 -10.674 -36.539 1.00 31.31 211 LEU A N 1
ATOM 1568 C CA . LEU A 1 211 ? -12.129 -11.793 -35.991 1.00 31.31 211 LEU A CA 1
ATOM 1569 C C . LEU A 1 211 ? -12.888 -11.403 -34.709 1.00 31.31 211 LEU A C 1
ATOM 1571 O O . LEU A 1 211 ? -13.542 -12.244 -34.083 1.00 31.31 211 LEU A O 1
ATOM 1575 N N . GLY A 1 212 ? -12.837 -10.115 -34.349 1.00 31.89 212 GLY A N 1
ATOM 1576 C CA . GLY A 1 212 ? -13.472 -9.540 -33.164 1.00 31.89 212 GLY A CA 1
ATOM 1577 C C . GLY A 1 212 ? -14.996 -9.685 -33.117 1.00 31.89 212 GLY A C 1
ATOM 1578 O O . GLY A 1 212 ? -15.550 -9.698 -32.025 1.00 31.89 212 GLY A O 1
ATOM 1579 N N . GLU A 1 213 ? -15.675 -9.883 -34.253 1.00 34.47 213 GLU A N 1
ATOM 1580 C CA . GLU A 1 213 ? -17.134 -10.097 -34.293 1.00 34.47 213 GLU A CA 1
ATOM 1581 C C . GLU A 1 213 ? -17.562 -11.569 -34.173 1.00 34.47 213 GLU A C 1
ATOM 1583 O O . GLU A 1 213 ? -18.688 -11.850 -33.760 1.00 34.47 213 GLU A O 1
ATOM 1588 N N . LEU A 1 214 ? -16.685 -12.533 -34.484 1.00 33.34 214 LEU A N 1
ATOM 1589 C CA . LEU A 1 214 ? -17.027 -13.962 -34.433 1.00 33.34 214 LEU A CA 1
ATOM 1590 C C . LEU A 1 214 ? -16.555 -14.634 -33.140 1.00 33.34 214 LEU A C 1
ATOM 1592 O O . LEU A 1 214 ? -17.311 -15.417 -32.568 1.00 33.34 214 LEU A O 1
ATOM 1596 N N . ALA A 1 215 ? -15.383 -14.268 -32.608 1.00 36.38 215 ALA A N 1
ATOM 1597 C CA . ALA A 1 215 ? -14.911 -14.767 -31.310 1.00 36.38 215 ALA A CA 1
ATOM 1598 C C . ALA A 1 215 ? -15.784 -14.272 -30.135 1.00 36.38 215 ALA A C 1
ATOM 1600 O O . ALA A 1 215 ? -15.993 -14.998 -29.163 1.00 36.38 215 ALA A O 1
ATOM 1601 N N . TRP A 1 216 ? -16.392 -13.086 -30.269 1.00 37.81 216 TRP A N 1
ATOM 1602 C CA . TRP A 1 216 ? -17.376 -12.546 -29.320 1.00 37.81 216 TRP A CA 1
ATOM 1603 C C . TRP A 1 216 ? -18.639 -13.420 -29.183 1.00 37.81 216 TRP A C 1
ATOM 1605 O O . TRP A 1 216 ? -19.294 -13.390 -28.142 1.00 37.81 216 TRP A O 1
ATOM 1615 N N . ARG A 1 217 ? -18.986 -14.227 -30.203 1.00 36.28 217 ARG A N 1
ATOM 1616 C CA . ARG A 1 217 ? -20.207 -15.062 -30.219 1.00 36.28 217 ARG A CA 1
ATOM 1617 C C . ARG A 1 217 ? -20.027 -16.451 -29.592 1.00 36.28 217 ARG A C 1
ATOM 1619 O O . ARG A 1 217 ? -21.032 -17.091 -29.298 1.00 36.28 217 ARG A O 1
ATOM 1626 N N . ILE A 1 218 ? -18.797 -16.912 -29.333 1.00 39.91 218 ILE A N 1
ATOM 1627 C CA . ILE A 1 218 ? -18.508 -18.283 -28.841 1.00 39.91 218 ILE A CA 1
ATOM 1628 C C . ILE A 1 218 ? -18.341 -18.333 -27.304 1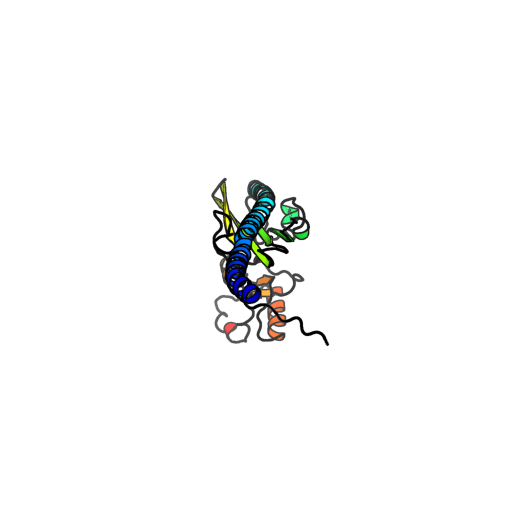.00 39.91 218 ILE A C 1
ATOM 1630 O O . ILE A 1 218 ? -17.625 -19.160 -26.753 1.00 39.91 218 ILE A O 1
ATOM 1634 N N . GLY A 1 219 ? -19.016 -17.448 -26.565 1.00 41.06 219 GLY A N 1
ATOM 1635 C CA . GLY A 1 219 ? -19.231 -17.631 -25.120 1.00 41.06 219 GLY A CA 1
ATOM 1636 C C . GLY A 1 219 ? -18.044 -17.349 -24.187 1.00 41.06 219 GLY A C 1
ATOM 1637 O O . GLY A 1 219 ? -18.188 -17.530 -22.981 1.00 41.06 219 GLY A O 1
ATOM 1638 N N . LEU A 1 220 ? -16.913 -16.843 -24.695 1.00 44.00 220 LEU A N 1
ATOM 1639 C CA . LEU A 1 220 ? -15.765 -16.395 -23.883 1.00 44.00 220 LEU A CA 1
ATOM 1640 C C . LEU A 1 220 ? -15.938 -14.993 -23.274 1.00 44.00 220 LEU A C 1
ATOM 1642 O O . LEU A 1 220 ? -15.061 -14.510 -22.566 1.00 44.00 220 LEU A O 1
ATOM 1646 N N . SER A 1 221 ? -17.092 -14.354 -23.476 1.00 41.59 221 SER A N 1
ATOM 1647 C CA . SER A 1 221 ? -17.415 -12.996 -23.014 1.00 41.59 221 SER A CA 1
ATOM 1648 C C . SER A 1 221 ? -17.487 -12.821 -21.487 1.00 41.59 221 SER A C 1
ATOM 1650 O O . SER A 1 221 ? -18.008 -11.805 -21.020 1.00 41.59 221 SER A O 1
ATOM 1652 N N . ARG A 1 222 ? -17.061 -13.809 -20.692 1.00 51.00 222 ARG A N 1
ATOM 1653 C CA . ARG A 1 222 ? -17.281 -13.819 -19.243 1.00 51.00 222 ARG A CA 1
ATOM 1654 C C . ARG A 1 222 ? -16.049 -13.988 -18.377 1.00 51.00 222 ARG A C 1
ATOM 1656 O O . ARG A 1 222 ? -16.219 -13.719 -17.206 1.00 51.00 222 ARG A O 1
ATOM 1663 N N . VAL A 1 223 ? -14.868 -14.338 -18.892 1.00 51.25 223 VAL A N 1
ATOM 1664 C CA . VAL A 1 223 ? -13.647 -14.469 -18.066 1.00 51.25 223 VAL A CA 1
ATOM 1665 C C . VAL A 1 223 ? -13.040 -13.085 -17.831 1.00 51.25 223 VAL A C 1
ATOM 1667 O O . VAL A 1 223 ? -12.126 -12.662 -18.536 1.00 51.25 223 VAL A O 1
ATOM 1670 N N . ARG A 1 224 ? -13.604 -12.349 -16.873 1.00 57.62 224 ARG A N 1
ATOM 1671 C CA . ARG A 1 224 ? -13.083 -11.047 -16.433 1.00 57.62 224 ARG A CA 1
ATOM 1672 C C . ARG A 1 224 ? -12.352 -11.208 -15.112 1.00 57.62 224 ARG A C 1
ATOM 1674 O O . ARG A 1 224 ? -12.716 -12.066 -14.305 1.00 57.62 224 ARG A O 1
ATOM 1681 N N . CYS A 1 225 ? -11.336 -10.376 -14.916 1.00 56.28 225 CYS A N 1
ATOM 1682 C CA . CYS A 1 225 ? -10.759 -10.197 -13.594 1.00 56.28 225 CYS A CA 1
ATOM 1683 C C . CYS A 1 225 ? -11.814 -9.576 -12.673 1.00 56.28 225 CYS A C 1
ATOM 1685 O O . CYS A 1 225 ? -12.614 -8.745 -13.121 1.00 56.28 225 CYS A O 1
ATOM 1687 N N . GLN A 1 226 ? -11.861 -10.073 -11.438 1.00 55.81 226 GLN A N 1
ATOM 1688 C CA . GLN A 1 226 ? -12.774 -9.604 -10.399 1.00 55.81 226 GLN A CA 1
ATOM 1689 C C . GLN A 1 226 ? -12.343 -8.252 -9.834 1.00 55.81 226 GLN A C 1
ATOM 1691 O O . GLN A 1 226 ? -11.116 -8.034 -9.727 1.00 55.81 226 GLN A O 1
#

Secondary structure (DSSP, 8-state):
-------HHHHHHHHHHHHHHHHHHHHHHGGGHHHHHHHHHHHHHHHHHHHHHHHHHHHHHHHHHSS--BS-S-HHHHTT---GGGS--SSEEEEEE--BSS--EEEEE-SSTTTT-EEEEEEEEETTEEEEEEEE-S-TTTSPTTEEE-------PBP-TTSS-EEE-HHHHHHTTT--EEES-EE-SSHHHHHHHHHHHHTT----TTSTTTGGGTT-TT-EE-